Protein AF-A0AA42XZD6-F1 (afdb_monomer_lite)

Secondary structure (DSSP, 8-state):
-----PPP---------PPPP-PPP---------SGGGGGG-HHHH-TTGGGT--SPPHHHHHHH-SSSSS------PPPS--SS-----GGG-TTS--GGGT-TTS-PPPHHHHHHHHSTTSSS--TTTTSHHHH-SSPPPPTTSSTTHHHHHHHHHHH-HHHHTTT--HHHHHTTS---TT-SSS-SS-TTHHHHHHHHHHHT-S-GGGTS-HHHHHHHHHHHTT---SSS--GGGTTS-TTHHHHHHHHHHH-HHHHHTT--HHHHHHHHTTS----TT--HHHHHTT-HHHHHHHHTT-PPPP-

Structure (mmCIF, N/CA/C/O backbone):
data_AF-A0AA42XZD6-F1
#
_entry.id   AF-A0AA42XZD6-F1
#
loop_
_atom_site.group_PDB
_atom_site.id
_atom_site.type_symbol
_atom_site.label_atom_id
_atom_site.label_alt_id
_atom_site.label_comp_id
_atom_site.label_asym_id
_atom_site.label_entity_id
_atom_site.label_seq_id
_atom_site.pdbx_PDB_ins_code
_atom_site.Cartn_x
_atom_site.Cartn_y
_atom_site.Cartn_z
_atom_site.occupancy
_atom_site.B_iso_or_equiv
_atom_site.auth_seq_id
_atom_site.auth_comp_id
_atom_site.auth_asym_id
_atom_site.auth_atom_id
_atom_site.pdbx_PDB_model_num
ATOM 1 N N . MET A 1 1 ? -64.093 58.382 -12.272 1.00 45.78 1 MET A N 1
ATOM 2 C CA . MET A 1 1 ? -65.266 57.504 -12.507 1.00 45.78 1 MET A CA 1
ATOM 3 C C . MET A 1 1 ? -64.851 56.368 -13.430 1.00 45.78 1 MET A C 1
ATOM 5 O O . MET A 1 1 ? -64.108 56.649 -14.359 1.00 45.78 1 MET A O 1
ATOM 9 N N . LYS A 1 2 ? -65.386 55.160 -13.183 1.00 34.69 2 LYS A N 1
ATOM 10 C CA . LYS A 1 2 ? -65.138 53.843 -13.823 1.00 34.69 2 LYS A CA 1
ATOM 11 C C . LYS A 1 2 ? -64.080 52.987 -13.105 1.00 34.69 2 LYS A C 1
ATOM 13 O O . LYS A 1 2 ? -62.891 53.207 -13.270 1.00 34.69 2 LYS A O 1
ATOM 18 N N . THR A 1 3 ? -64.480 52.281 -12.044 1.00 38.06 3 THR A N 1
ATOM 19 C CA . THR A 1 3 ? -65.038 50.901 -11.984 1.00 38.06 3 THR A CA 1
ATOM 20 C C . THR A 1 3 ? -63.972 49.811 -12.056 1.00 38.06 3 THR A C 1
ATOM 22 O O . THR A 1 3 ? -63.429 49.516 -13.115 1.00 38.06 3 THR A O 1
ATOM 25 N N . LEU A 1 4 ? -63.745 49.222 -10.880 1.00 41.09 4 LEU A N 1
ATOM 26 C CA . LEU A 1 4 ? -63.062 47.962 -10.613 1.00 41.09 4 LEU A CA 1
ATOM 27 C C . LEU A 1 4 ? -63.781 46.802 -11.314 1.00 41.09 4 LEU A C 1
ATOM 29 O O . LEU A 1 4 ? -65.007 46.719 -11.263 1.00 41.09 4 LEU A O 1
ATOM 33 N N . VAL A 1 5 ? -63.011 45.877 -11.884 1.00 40.66 5 VAL A N 1
ATOM 34 C CA . VAL A 1 5 ? -63.470 44.520 -12.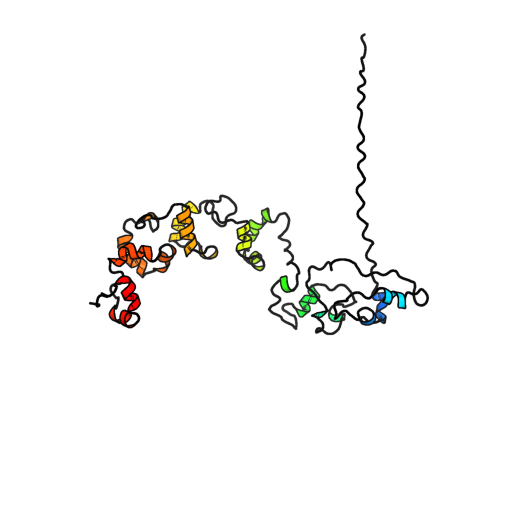193 1.00 40.66 5 VAL A CA 1
ATOM 35 C C . VAL A 1 5 ? -62.455 43.560 -11.584 1.00 40.66 5 VAL A C 1
ATOM 37 O O . VAL A 1 5 ? -61.325 43.454 -12.053 1.00 40.66 5 VAL A O 1
ATOM 40 N N . SER A 1 6 ? -62.860 42.895 -10.504 1.00 38.03 6 SER A N 1
ATOM 41 C CA . SER A 1 6 ? -62.157 41.752 -9.926 1.00 38.03 6 SER A CA 1
ATOM 42 C C . SER A 1 6 ? -62.668 40.480 -10.597 1.00 38.03 6 SER A C 1
ATOM 44 O O . SER A 1 6 ? -63.860 40.189 -10.524 1.00 38.03 6 SER A O 1
ATOM 46 N N . PHE A 1 7 ? -61.773 39.707 -11.210 1.00 38.62 7 PHE A N 1
ATOM 47 C CA . PHE A 1 7 ? -62.028 38.308 -11.549 1.00 38.62 7 PHE A CA 1
ATOM 48 C C . PHE A 1 7 ? -61.341 37.424 -10.509 1.00 38.62 7 PHE A C 1
ATOM 50 O O . PHE A 1 7 ? -60.122 37.456 -10.354 1.00 38.62 7 PHE A O 1
ATOM 57 N N . ALA A 1 8 ? -62.148 36.660 -9.776 1.00 42.56 8 ALA A N 1
ATOM 58 C CA . ALA A 1 8 ? -61.694 35.616 -8.873 1.00 42.56 8 ALA A CA 1
ATOM 59 C C . ALA A 1 8 ? -61.274 34.386 -9.692 1.00 42.56 8 ALA A C 1
ATOM 61 O O . ALA A 1 8 ? -62.094 33.807 -10.402 1.00 42.56 8 ALA A O 1
ATOM 62 N N . ALA A 1 9 ? -60.009 33.981 -9.583 1.00 41.06 9 ALA A N 1
ATOM 63 C CA . ALA A 1 9 ? -59.536 32.688 -10.064 1.00 41.06 9 ALA A CA 1
ATOM 64 C C . ALA A 1 9 ? -59.430 31.738 -8.864 1.00 41.06 9 ALA A C 1
ATOM 66 O O . ALA A 1 9 ? -58.575 31.906 -7.996 1.00 41.06 9 ALA A O 1
ATOM 67 N N . ALA A 1 10 ? -60.335 30.762 -8.796 1.00 40.81 10 ALA A N 1
ATOM 68 C CA . ALA A 1 10 ? -60.279 29.681 -7.823 1.00 40.81 10 ALA A CA 1
ATOM 69 C C . ALA A 1 10 ? -59.163 28.700 -8.222 1.00 40.81 10 ALA A C 1
ATOM 71 O O . ALA A 1 10 ? -59.281 27.994 -9.222 1.00 40.81 10 ALA A O 1
ATOM 72 N N . ALA A 1 11 ? -58.077 28.664 -7.450 1.00 41.34 11 ALA A N 1
ATOM 73 C CA . ALA A 1 11 ? -57.042 27.645 -7.578 1.00 41.34 11 ALA A CA 1
ATOM 74 C C . ALA A 1 11 ? -57.446 26.407 -6.761 1.00 41.34 11 ALA A C 1
ATOM 76 O O . ALA A 1 11 ? -57.507 26.449 -5.533 1.00 41.34 11 ALA A O 1
ATOM 77 N N . VAL A 1 12 ? -57.730 25.303 -7.452 1.00 40.00 12 VAL A N 1
ATOM 78 C CA . VAL A 1 12 ? -57.909 23.980 -6.845 1.00 40.00 12 VAL A CA 1
ATOM 79 C C . VAL A 1 12 ? -56.521 23.428 -6.517 1.00 40.00 12 VAL A C 1
ATOM 81 O O . VAL A 1 12 ? -55.788 23.012 -7.410 1.00 40.00 12 VAL A O 1
ATOM 84 N N . ILE A 1 13 ? -56.143 23.450 -5.238 1.00 42.16 13 ILE A N 1
ATOM 85 C CA . ILE A 1 13 ? -54.929 22.792 -4.741 1.00 42.16 13 ILE A CA 1
ATOM 86 C C . ILE A 1 13 ? -55.302 21.349 -4.391 1.00 42.16 13 ILE A C 1
ATOM 88 O O . ILE A 1 13 ? -56.001 21.098 -3.411 1.00 42.16 13 ILE A O 1
ATOM 92 N N . ALA A 1 14 ? -54.852 20.395 -5.206 1.00 42.94 14 ALA A N 1
ATOM 93 C CA . ALA A 1 14 ? -54.937 18.976 -4.888 1.00 42.94 14 ALA A CA 1
ATOM 94 C C . ALA A 1 14 ? -53.922 18.642 -3.781 1.00 42.94 14 ALA A C 1
ATOM 96 O O . ALA A 1 14 ? -52.712 18.692 -3.997 1.00 42.94 14 ALA A O 1
ATOM 97 N N . ALA A 1 15 ? -54.418 18.320 -2.585 1.00 38.84 15 ALA A N 1
ATOM 98 C CA . ALA A 1 15 ? -53.600 17.828 -1.485 1.00 38.84 15 ALA A CA 1
ATOM 99 C C . ALA A 1 15 ? -53.183 16.375 -1.763 1.00 38.84 15 ALA A C 1
ATOM 101 O O . ALA A 1 15 ? -53.982 15.447 -1.646 1.00 38.84 15 ALA A O 1
ATOM 102 N N . ILE A 1 16 ? -51.921 16.181 -2.137 1.00 44.56 16 ILE A N 1
ATOM 103 C CA . ILE A 1 16 ? -51.273 14.868 -2.158 1.00 44.56 16 ILE A CA 1
ATOM 104 C C . ILE A 1 16 ? -50.930 14.522 -0.707 1.00 44.56 16 ILE A C 1
ATOM 106 O O . ILE A 1 16 ? -50.031 15.118 -0.115 1.00 44.56 16 ILE A O 1
ATOM 110 N N . ALA A 1 17 ? -51.683 13.600 -0.108 1.00 41.88 17 ALA A N 1
ATOM 111 C CA . ALA A 1 17 ? -51.387 13.066 1.215 1.00 41.88 17 ALA A CA 1
ATOM 112 C C . ALA A 1 17 ? -50.107 12.217 1.137 1.00 41.88 17 ALA A C 1
ATOM 114 O O . ALA A 1 17 ? -50.141 11.050 0.753 1.00 41.88 17 ALA A O 1
ATOM 115 N N . GLY A 1 18 ? -48.965 12.824 1.461 1.00 37.91 18 GLY A N 1
ATOM 116 C CA . GLY A 1 18 ? -47.718 12.101 1.679 1.00 37.91 18 GLY A CA 1
ATOM 117 C C . GLY A 1 18 ? -47.832 11.247 2.938 1.00 37.91 18 GLY A C 1
ATOM 118 O O . GLY A 1 18 ? -48.151 11.753 4.013 1.00 37.91 18 GLY A O 1
ATOM 119 N N . THR A 1 19 ? -47.581 9.948 2.810 1.00 44.56 19 THR A N 1
ATOM 120 C CA . THR A 1 19 ? -47.375 9.053 3.952 1.00 44.56 19 THR A CA 1
ATOM 121 C C . THR A 1 19 ? -46.212 9.579 4.799 1.00 44.56 19 THR A C 1
ATOM 123 O O . THR A 1 19 ? -45.148 9.846 4.229 1.00 44.56 19 THR A O 1
ATOM 126 N N . PRO A 1 20 ? -46.365 9.739 6.126 1.00 41.12 20 PRO A N 1
ATOM 127 C CA . PRO A 1 20 ? -45.262 10.172 6.971 1.00 41.12 20 PRO A CA 1
ATOM 128 C C . PRO A 1 20 ? -44.124 9.142 6.903 1.00 41.12 20 PRO A C 1
ATOM 130 O O . PRO A 1 20 ? -44.397 7.940 6.822 1.00 41.12 20 PRO A O 1
ATOM 133 N N . PRO A 1 21 ? -42.854 9.583 6.923 1.00 40.47 21 PRO A N 1
ATOM 134 C CA . PRO A 1 21 ? -41.726 8.669 6.981 1.00 40.47 21 PRO A CA 1
ATOM 135 C C . PRO A 1 21 ? -41.866 7.800 8.231 1.00 40.47 21 PRO A C 1
ATOM 137 O O . PRO A 1 21 ? -42.079 8.306 9.335 1.00 40.47 21 PRO A O 1
ATOM 140 N N . THR A 1 22 ? -41.772 6.484 8.047 1.00 42.41 22 THR A N 1
ATOM 141 C CA . THR A 1 22 ? -41.645 5.524 9.141 1.00 42.41 22 THR A CA 1
ATOM 142 C C . THR A 1 22 ? -40.463 5.958 9.993 1.00 42.41 22 THR A C 1
ATOM 144 O O . THR A 1 22 ? -39.321 5.919 9.530 1.00 42.41 22 THR A O 1
ATOM 147 N N . GLN A 1 23 ? -40.746 6.420 11.211 1.00 43.22 23 GLN A N 1
ATOM 148 C CA . GLN A 1 23 ? -39.724 6.659 12.218 1.00 43.22 23 GLN A CA 1
ATOM 149 C C . GLN A 1 23 ? -38.945 5.350 12.353 1.00 43.22 23 GLN A C 1
ATOM 151 O O . GLN A 1 23 ? -39.531 4.307 12.654 1.00 43.22 23 GLN A O 1
ATOM 156 N N . GLY A 1 24 ? -37.654 5.386 12.015 1.00 35.53 24 GLY A N 1
ATOM 157 C CA . GLY A 1 24 ? -36.763 4.262 12.256 1.00 35.53 24 GLY A CA 1
ATOM 158 C C . GLY A 1 24 ? -36.898 3.870 13.720 1.00 35.53 24 GLY A C 1
ATOM 159 O O . GLY A 1 24 ? -36.928 4.750 14.578 1.00 35.53 24 GLY A O 1
ATOM 160 N N . ALA A 1 25 ? -37.059 2.573 13.981 1.00 37.38 25 ALA A N 1
ATOM 161 C CA . ALA A 1 25 ? -37.147 2.050 15.333 1.00 37.38 25 ALA A CA 1
ATOM 162 C C . ALA A 1 25 ? -36.003 2.640 16.167 1.00 37.38 25 ALA A C 1
ATOM 164 O O . ALA A 1 25 ? -34.828 2.449 15.847 1.00 37.38 25 ALA A O 1
ATOM 165 N N . GLU A 1 26 ? -36.368 3.408 17.188 1.00 35.47 26 GLU A N 1
ATOM 166 C CA . GLU A 1 26 ? -35.444 3.963 18.161 1.00 35.47 26 GLU A CA 1
ATOM 167 C C . GLU A 1 26 ? -34.692 2.781 18.784 1.00 35.47 26 GLU A C 1
ATOM 169 O O . GLU A 1 26 ? -35.291 1.905 19.413 1.00 35.47 26 GLU A O 1
ATOM 174 N N . VAL A 1 27 ? -33.389 2.678 18.509 1.00 42.69 27 VAL A N 1
ATOM 175 C CA . VAL A 1 27 ? -32.544 1.641 19.104 1.00 42.69 27 VAL A CA 1
ATOM 176 C C . VAL A 1 27 ? -32.537 1.917 20.601 1.00 42.69 27 VAL A C 1
ATOM 178 O O . VAL A 1 27 ? -31.999 2.935 21.034 1.00 42.69 27 VAL A O 1
ATOM 181 N N . ALA A 1 28 ? -33.177 1.040 21.378 1.00 41.62 28 ALA A N 1
ATOM 182 C CA . ALA A 1 28 ? -33.220 1.163 22.827 1.00 41.62 28 ALA A CA 1
ATOM 183 C C . ALA A 1 28 ? -31.792 1.361 23.374 1.00 41.62 28 ALA A C 1
ATOM 185 O O . ALA A 1 28 ? -30.867 0.684 22.908 1.00 41.62 28 ALA A O 1
ATOM 186 N N . PRO A 1 29 ? -31.587 2.276 24.339 1.00 43.09 29 PRO A N 1
ATOM 187 C CA . PRO A 1 29 ? -30.271 2.505 24.916 1.00 43.09 29 PRO A CA 1
ATOM 188 C C . PRO A 1 29 ? -29.716 1.184 25.453 1.00 43.09 29 PRO A C 1
ATOM 190 O O . PRO A 1 29 ? -30.412 0.444 26.150 1.00 43.09 29 PRO A O 1
ATOM 193 N N . VAL A 1 30 ? -28.464 0.879 25.096 1.00 54.16 30 VAL A N 1
ATOM 194 C CA . VAL A 1 30 ? -27.754 -0.315 25.568 1.00 54.16 30 VAL A CA 1
ATOM 195 C C . VAL A 1 30 ? -27.824 -0.314 27.092 1.00 54.16 30 VAL A C 1
ATOM 197 O O . VAL A 1 30 ? -27.279 0.590 27.726 1.00 54.16 30 VAL A O 1
ATOM 200 N N . GLN A 1 31 ? -28.511 -1.294 27.684 1.00 61.78 31 GLN A N 1
ATOM 201 C CA . GLN A 1 31 ? -28.525 -1.448 29.135 1.00 61.78 31 GLN A CA 1
ATOM 202 C C . GLN A 1 31 ? -27.086 -1.708 29.591 1.00 61.78 31 GLN A C 1
ATOM 204 O O . GLN A 1 31 ? -26.538 -2.791 29.379 1.00 61.78 31 GLN A O 1
ATOM 209 N N . GLN A 1 32 ? -26.444 -0.688 30.159 1.00 70.38 32 GLN A N 1
ATOM 210 C CA . GLN A 1 32 ? -25.087 -0.813 30.672 1.00 70.38 32 GLN A CA 1
ATOM 211 C C . GLN A 1 32 ? -25.098 -1.733 31.893 1.00 70.38 32 GLN A C 1
ATOM 213 O O . GLN A 1 32 ? -25.812 -1.494 32.865 1.00 70.38 32 GLN A O 1
ATOM 218 N N . PHE A 1 33 ? -24.301 -2.796 31.824 1.00 85.06 33 PHE A N 1
ATOM 219 C CA . PHE A 1 33 ? -24.049 -3.675 32.957 1.00 85.06 33 PHE A CA 1
ATOM 220 C C . PHE A 1 33 ? -23.001 -3.045 33.883 1.00 85.06 33 PHE A C 1
ATOM 222 O O . PHE A 1 33 ? -21.929 -2.634 33.434 1.00 85.06 33 PHE A O 1
ATOM 229 N N . ASP A 1 34 ? -23.308 -2.984 35.177 1.00 87.19 34 ASP A N 1
ATOM 230 C CA . ASP A 1 34 ? -22.451 -2.383 36.199 1.00 87.19 34 ASP A CA 1
ATOM 231 C C . ASP A 1 34 ? -21.542 -3.452 36.830 1.00 87.19 34 ASP A C 1
ATOM 233 O O . ASP A 1 34 ? -21.937 -4.157 37.764 1.00 87.19 34 ASP A O 1
ATOM 237 N N . HIS A 1 35 ? -20.322 -3.588 36.301 1.00 87.69 35 HIS A N 1
ATOM 238 C CA . HIS A 1 35 ? -19.326 -4.540 36.806 1.00 87.69 35 HIS A CA 1
ATOM 239 C C . HIS A 1 35 ? -18.881 -4.229 38.242 1.00 87.69 35 HIS A C 1
ATOM 241 O O . HIS A 1 35 ? -18.561 -5.158 38.980 1.00 87.69 35 HIS A O 1
ATOM 247 N N . ALA A 1 36 ? -18.904 -2.960 38.669 1.00 86.44 36 ALA A N 1
ATOM 248 C CA . ALA A 1 36 ? -18.464 -2.576 40.010 1.00 86.44 36 ALA A CA 1
ATOM 249 C C . ALA A 1 36 ? -19.394 -3.150 41.088 1.00 86.44 36 ALA A C 1
ATOM 251 O O . ALA A 1 36 ? -18.935 -3.622 42.121 1.00 86.44 36 ALA A O 1
ATOM 252 N N . LYS A 1 37 ? -20.705 -3.215 40.818 1.00 88.50 37 LYS A N 1
ATOM 253 C CA . LYS A 1 37 ? -21.672 -3.860 41.727 1.00 88.50 37 LYS A CA 1
ATOM 254 C C . LYS A 1 37 ? -21.527 -5.381 41.829 1.00 88.50 37 LYS A C 1
ATOM 256 O O . LYS A 1 37 ? -22.108 -5.974 42.733 1.00 88.50 37 LYS A O 1
ATOM 261 N N . HIS A 1 38 ? -20.782 -6.009 40.919 1.00 89.69 38 HIS A N 1
ATOM 262 C CA . HIS A 1 38 ? -20.657 -7.465 40.807 1.00 89.69 38 HIS A CA 1
ATOM 263 C C . HIS A 1 38 ? -19.221 -7.970 41.023 1.00 89.69 38 HIS A C 1
ATOM 265 O O . HIS A 1 38 ? -18.946 -9.147 40.792 1.00 89.69 38 HIS A O 1
ATOM 271 N N . GLU A 1 39 ? -18.311 -7.117 41.501 1.00 84.62 39 GLU A N 1
ATOM 272 C CA . GLU A 1 39 ? -16.886 -7.440 41.664 1.00 84.62 39 GLU A CA 1
ATOM 273 C C . GLU A 1 39 ? -16.624 -8.657 42.575 1.00 84.62 39 GLU A C 1
ATOM 275 O O . GLU A 1 39 ? -15.672 -9.403 42.359 1.00 84.62 39 GLU A O 1
ATOM 280 N N . GLY A 1 40 ? -17.509 -8.922 43.544 1.00 86.50 40 GLY A N 1
ATOM 281 C CA . GLY A 1 40 ? -17.378 -10.034 44.493 1.00 86.50 40 GLY A CA 1
ATOM 282 C C . GLY A 1 40 ? -17.692 -11.429 43.934 1.00 86.50 40 GLY A C 1
ATOM 283 O O . GLY A 1 40 ? -17.457 -12.416 44.627 1.00 86.50 40 GLY A O 1
ATOM 284 N N . LEU A 1 41 ? -18.226 -11.538 42.712 1.00 88.56 41 LEU A N 1
ATOM 285 C CA . LEU A 1 41 ? -18.634 -12.821 42.122 1.00 88.56 41 LEU A CA 1
ATOM 286 C C . LEU A 1 41 ? -17.509 -13.521 41.345 1.00 88.56 41 LEU A C 1
ATOM 288 O O . LEU A 1 41 ? -17.638 -14.702 41.037 1.00 88.56 41 LEU A O 1
ATOM 292 N N . GLY A 1 42 ? -16.408 -12.829 41.040 1.00 87.25 42 GLY A N 1
ATOM 293 C CA . GLY A 1 42 ? -15.338 -13.336 40.175 1.00 87.25 42 GLY A CA 1
ATOM 294 C C . GLY A 1 42 ? -15.745 -13.422 38.695 1.00 87.25 42 GLY A C 1
ATOM 295 O O . GLY A 1 42 ? -16.892 -13.706 38.350 1.00 87.25 42 GLY A O 1
ATOM 296 N N . CYS A 1 43 ? -14.793 -13.191 37.786 1.00 86.38 43 CYS A N 1
ATOM 297 C CA . CYS A 1 43 ? -15.075 -13.046 36.351 1.00 86.38 43 CYS A CA 1
ATOM 298 C C . CYS A 1 43 ? -15.715 -14.300 35.733 1.00 86.38 43 CYS A C 1
ATOM 300 O O . CYS A 1 43 ? -16.684 -14.197 34.981 1.00 86.38 43 CYS A O 1
ATOM 302 N N . ALA A 1 44 ? -15.205 -15.486 36.082 1.00 87.19 44 ALA A N 1
ATOM 303 C CA . ALA A 1 44 ? -15.647 -16.763 35.516 1.00 87.19 44 ALA A CA 1
ATOM 304 C C . ALA A 1 44 ? -17.101 -17.126 35.864 1.00 87.19 44 ALA A C 1
ATOM 306 O O . ALA A 1 44 ? -17.706 -17.919 35.149 1.00 87.19 44 ALA A O 1
ATOM 307 N N . THR A 1 45 ? -17.682 -16.525 36.907 1.00 90.88 45 THR A N 1
ATOM 308 C CA . THR A 1 45 ? -19.086 -16.754 37.284 1.00 90.88 45 THR A CA 1
ATOM 309 C C . THR A 1 45 ? -20.044 -16.306 36.183 1.00 90.88 45 THR A C 1
ATOM 311 O O . THR A 1 45 ? -21.027 -16.990 35.916 1.00 90.88 45 THR A O 1
ATOM 314 N N . CYS A 1 46 ? -19.730 -15.202 35.498 1.00 89.56 46 CYS A N 1
ATOM 315 C CA . CYS A 1 46 ? -20.506 -14.715 34.354 1.00 89.56 46 CYS A CA 1
ATOM 316 C C . CYS A 1 46 ? -19.862 -15.090 33.012 1.00 89.56 46 CYS A C 1
ATOM 318 O O . CYS A 1 46 ? -20.552 -15.378 32.039 1.00 89.56 46 CYS A O 1
ATOM 320 N N . HIS A 1 47 ? -18.533 -15.114 32.951 1.00 89.19 47 HIS A N 1
ATOM 321 C CA . HIS A 1 47 ? -17.761 -15.256 31.718 1.00 89.19 47 HIS A CA 1
ATOM 322 C C . HIS A 1 47 ? -17.155 -16.660 31.544 1.00 89.19 47 HIS A C 1
ATOM 324 O O . HIS A 1 47 ? -16.043 -16.810 31.039 1.00 89.19 47 HIS A O 1
ATOM 330 N N . ALA A 1 48 ? -17.887 -17.703 31.950 1.00 87.00 48 ALA A N 1
ATOM 331 C CA . ALA A 1 48 ? -17.401 -19.087 31.979 1.00 87.00 48 ALA A CA 1
ATOM 332 C C . ALA A 1 48 ? -16.932 -19.625 30.613 1.00 87.00 48 ALA A C 1
ATOM 334 O O . ALA A 1 48 ? -16.024 -20.452 30.557 1.00 87.00 48 ALA A O 1
ATOM 335 N N . ASN A 1 49 ? -17.529 -19.140 29.519 1.00 86.69 49 ASN A N 1
ATOM 336 C CA . ASN A 1 49 ? -17.331 -19.681 28.172 1.00 86.69 49 ASN A CA 1
ATOM 337 C C . ASN A 1 49 ? -16.526 -18.751 27.237 1.00 86.69 49 ASN A C 1
ATOM 339 O O . ASN A 1 49 ? -16.593 -18.874 26.010 1.00 86.69 49 ASN A O 1
ATOM 343 N N . VAL A 1 50 ? -15.765 -17.798 27.794 1.00 85.38 50 VAL A N 1
ATOM 344 C CA . VAL A 1 50 ? -14.976 -16.834 26.998 1.00 85.38 50 VAL A CA 1
ATOM 345 C C . VAL A 1 50 ? -13.945 -17.530 26.111 1.00 85.38 50 VAL A C 1
ATOM 347 O O . VAL A 1 50 ? -13.748 -17.121 24.967 1.00 85.38 50 VAL A O 1
ATOM 350 N N . ALA A 1 51 ? -13.339 -18.616 26.595 1.00 81.62 51 ALA A N 1
ATOM 351 C CA . ALA A 1 51 ? -12.373 -19.407 25.831 1.00 81.62 51 ALA A CA 1
ATOM 352 C C . ALA A 1 51 ? -12.994 -20.095 24.598 1.00 81.62 51 ALA A C 1
ATOM 354 O O . ALA A 1 51 ? -12.276 -20.478 23.680 1.00 81.62 51 ALA A O 1
ATOM 355 N N . GLN A 1 52 ? -14.320 -20.236 24.565 1.00 85.00 52 GLN A N 1
ATOM 356 C CA . GLN A 1 52 ? -15.097 -20.804 23.463 1.00 85.00 52 GLN A CA 1
ATOM 357 C C . GLN A 1 52 ? -15.781 -19.716 22.617 1.00 85.00 52 GLN A C 1
ATOM 359 O O . GLN A 1 52 ? -16.624 -20.024 21.778 1.00 85.00 52 GLN A O 1
ATOM 364 N N . GLY A 1 53 ? -15.452 -18.441 22.849 1.00 82.69 53 GLY A N 1
ATOM 365 C CA . GLY A 1 53 ? -15.972 -17.305 22.086 1.00 82.69 53 GLY A CA 1
ATOM 366 C C . GLY A 1 53 ? -17.274 -16.712 22.604 1.00 82.69 53 GLY A C 1
ATOM 367 O O . GLY A 1 53 ? -17.704 -15.649 22.136 1.00 82.69 53 GLY A O 1
ATOM 368 N N . GLN A 1 54 ? -17.887 -17.344 23.605 1.00 86.00 54 GLN A N 1
ATOM 369 C CA . GLN A 1 54 ? -19.087 -16.835 24.251 1.00 86.00 54 GLN A CA 1
ATOM 370 C C . GLN A 1 54 ? -18.693 -15.854 25.359 1.00 86.00 54 GLN A C 1
ATOM 372 O O . GLN A 1 54 ? -18.468 -16.218 26.511 1.00 86.00 54 GLN A O 1
ATOM 377 N N . VAL A 1 55 ? -18.611 -14.579 24.979 1.00 85.06 55 VAL A N 1
ATOM 378 C CA . VAL A 1 55 ? -18.231 -13.493 25.895 1.00 85.06 55 VAL A CA 1
ATOM 379 C C . VAL A 1 55 ? -19.389 -13.070 26.796 1.00 85.06 55 VAL A C 1
ATOM 381 O O . VAL A 1 55 ? -19.171 -12.785 27.968 1.00 85.06 55 VAL A O 1
ATOM 384 N N . TYR A 1 56 ? -20.615 -13.028 26.273 1.00 88.62 56 TYR A N 1
ATOM 385 C CA . TYR A 1 56 ? -21.778 -12.604 27.051 1.00 88.62 56 TYR A CA 1
ATOM 386 C C . TYR A 1 56 ? -22.451 -13.796 27.754 1.00 88.62 56 TYR A C 1
ATOM 388 O O . TYR A 1 56 ? -22.656 -14.829 27.105 1.00 88.62 56 TYR A O 1
ATOM 396 N N . PRO A 1 57 ? -22.816 -13.660 29.046 1.00 89.12 57 PRO A N 1
ATOM 397 C CA . PRO A 1 57 ? -23.561 -14.688 29.765 1.00 89.12 57 PRO A CA 1
ATOM 398 C C . PRO A 1 57 ? -24.959 -14.890 29.177 1.00 89.12 57 PRO A C 1
ATOM 400 O O . PRO A 1 57 ? -25.528 -13.997 28.545 1.00 89.12 57 PRO A O 1
ATOM 403 N N . ASP A 1 58 ? -25.532 -16.062 29.442 1.00 88.88 58 ASP A N 1
ATOM 404 C CA . ASP A 1 58 ? -26.951 -16.312 29.200 1.00 88.88 58 ASP A CA 1
ATOM 405 C C . ASP A 1 58 ? -27.804 -15.424 30.135 1.00 88.88 58 ASP A C 1
ATOM 407 O O . ASP A 1 58 ? -27.534 -15.403 31.340 1.00 88.88 58 ASP A O 1
ATOM 411 N N . PRO A 1 59 ? -28.833 -14.706 29.643 1.00 89.25 59 PRO A N 1
ATOM 412 C CA . PRO A 1 59 ? -29.728 -13.911 30.490 1.00 89.25 59 PRO A CA 1
ATOM 413 C C . PRO A 1 59 ? -30.370 -14.687 31.654 1.00 89.25 59 PRO A C 1
ATOM 415 O O . PRO A 1 59 ? -30.671 -14.101 32.697 1.00 89.25 59 PRO A O 1
ATOM 418 N N . LEU A 1 60 ? -30.549 -16.007 31.525 1.00 90.19 60 LEU A N 1
ATOM 419 C CA . LEU A 1 60 ? -31.046 -16.866 32.604 1.00 90.19 60 LEU A CA 1
ATOM 420 C C . LEU A 1 60 ? -30.107 -16.892 33.817 1.00 90.19 60 LEU A C 1
ATOM 422 O O . LEU A 1 60 ? -30.575 -17.069 34.943 1.00 90.19 60 LEU A O 1
ATOM 426 N N . LEU A 1 61 ? -28.806 -16.657 33.621 1.00 92.19 61 LEU A N 1
ATOM 427 C CA . LEU A 1 61 ? -27.859 -16.517 34.725 1.00 92.19 61 LEU A CA 1
ATOM 428 C C . LEU A 1 61 ? -28.230 -15.325 35.611 1.00 92.19 61 LEU A C 1
ATOM 430 O O . LEU A 1 61 ? -28.222 -15.447 36.834 1.00 92.19 61 LEU A O 1
ATOM 434 N N . CYS A 1 62 ? -28.622 -14.196 35.018 1.00 91.50 62 CYS A N 1
ATOM 435 C CA . CYS A 1 62 ? -29.035 -13.006 35.760 1.00 91.50 62 CYS A CA 1
ATOM 436 C C . CYS A 1 62 ? -30.265 -13.304 36.628 1.00 91.50 62 CYS A C 1
ATOM 438 O O . CYS A 1 62 ? -30.286 -12.959 37.810 1.00 91.50 62 CYS A O 1
ATOM 440 N N . ALA A 1 63 ? -31.255 -14.004 36.065 1.00 91.75 63 ALA A N 1
ATOM 441 C CA . ALA A 1 63 ? -32.498 -14.364 36.746 1.00 91.75 63 ALA A CA 1
ATOM 442 C C . ALA A 1 63 ? -32.291 -15.297 37.953 1.00 91.75 63 ALA A C 1
ATOM 444 O O . ALA A 1 63 ? -33.139 -15.328 38.842 1.00 91.75 63 ALA A O 1
ATOM 445 N N . SER A 1 64 ? -31.169 -16.024 38.029 1.00 91.88 64 SER A N 1
ATOM 446 C CA . SER A 1 64 ? -30.866 -16.884 39.181 1.00 91.88 64 SER A CA 1
ATOM 447 C C . SER A 1 64 ? -30.691 -16.095 40.490 1.00 91.88 64 SER A C 1
ATOM 449 O O . SER A 1 64 ? -31.148 -16.551 41.539 1.00 91.88 64 SER A O 1
ATOM 451 N N . CYS A 1 65 ? -30.131 -14.880 40.416 1.00 93.44 65 CYS A N 1
ATOM 452 C CA . CYS A 1 65 ? -29.978 -13.962 41.550 1.00 93.44 65 CYS A CA 1
ATOM 453 C C . CYS A 1 65 ? -31.035 -12.843 41.530 1.00 93.44 65 CYS A C 1
ATOM 455 O O . CYS A 1 65 ? -31.604 -12.493 42.563 1.00 93.44 65 CYS A O 1
ATOM 457 N N . HIS A 1 66 ? -31.352 -12.296 40.356 1.00 93.88 66 HIS A N 1
ATOM 458 C CA . HIS A 1 66 ? -32.345 -11.235 40.166 1.00 93.88 66 HIS A CA 1
ATOM 459 C C . HIS A 1 66 ? -33.765 -11.803 40.012 1.00 93.88 66 HIS A C 1
ATOM 461 O O . HIS A 1 66 ? -34.456 -11.557 39.026 1.00 93.88 66 HIS A O 1
ATOM 467 N N . ASN A 1 67 ? -34.200 -12.585 41.000 1.00 93.31 67 ASN A N 1
ATOM 468 C CA . ASN A 1 67 ? -35.499 -13.272 41.029 1.00 93.31 67 ASN A CA 1
ATOM 469 C C . ASN A 1 67 ? -36.569 -12.548 41.872 1.00 93.31 67 ASN A C 1
ATOM 471 O O . ASN A 1 67 ? -37.653 -13.084 42.093 1.00 93.31 67 ASN A O 1
ATOM 475 N N . GLY A 1 68 ? -36.263 -11.356 42.392 1.00 93.44 68 GLY A N 1
ATOM 476 C CA . GLY A 1 68 ? -37.144 -10.594 43.279 1.00 93.44 68 GLY A CA 1
ATOM 477 C C . GLY A 1 68 ? -37.138 -11.056 44.741 1.00 93.44 68 GLY A C 1
ATOM 478 O O . GLY A 1 68 ? -37.771 -10.406 45.567 1.00 93.44 68 GLY A O 1
ATOM 479 N N . GLN A 1 69 ? -36.431 -12.141 45.075 1.00 93.31 69 GLN A N 1
ATOM 480 C CA . GLN A 1 69 ? -36.209 -12.604 46.451 1.00 93.31 69 GLN A CA 1
ATOM 481 C C . GLN A 1 69 ? -34.795 -12.261 46.933 1.00 93.31 69 GLN A C 1
ATOM 483 O O . GLN A 1 69 ? -34.638 -11.679 48.001 1.00 93.31 69 GLN A O 1
ATOM 488 N N . MET A 1 70 ? -33.767 -12.607 46.149 1.00 92.19 70 MET A N 1
ATOM 489 C CA . MET A 1 70 ? -32.368 -12.318 46.499 1.00 92.19 70 MET A CA 1
ATOM 490 C C . MET A 1 70 ? -31.950 -10.914 46.060 1.00 92.19 70 MET A C 1
ATOM 492 O O . MET A 1 70 ? -31.340 -10.180 46.832 1.00 92.19 70 MET A O 1
ATOM 496 N N . GLN A 1 71 ? -32.273 -10.541 44.822 1.00 93.38 71 GLN A N 1
ATOM 497 C CA . GLN A 1 71 ? -32.034 -9.214 44.257 1.00 93.38 71 GLN A CA 1
ATOM 498 C C . GLN A 1 71 ? -33.240 -8.772 43.411 1.00 93.38 71 GLN A C 1
ATOM 500 O O . GLN A 1 71 ? -33.986 -9.629 42.920 1.00 93.38 71 GLN A O 1
ATOM 505 N N . PRO A 1 72 ? -33.448 -7.455 43.206 1.00 93.69 72 PRO A N 1
ATOM 506 C CA . PRO A 1 72 ? -34.505 -6.940 42.335 1.00 93.69 72 PRO A CA 1
ATOM 507 C C . PRO A 1 72 ? -34.432 -7.539 40.930 1.00 93.69 72 PRO A C 1
ATOM 509 O O . PRO A 1 72 ? -33.339 -7.715 40.404 1.00 93.69 72 PRO A O 1
ATOM 512 N N . THR A 1 73 ? -35.571 -7.827 40.305 1.00 92.25 73 THR A N 1
ATOM 513 C CA . THR A 1 73 ? -35.608 -8.370 38.938 1.00 92.25 73 THR A CA 1
ATOM 514 C C . THR A 1 73 ? -35.023 -7.394 37.918 1.00 92.25 73 THR A C 1
ATOM 516 O O . THR A 1 73 ? -35.285 -6.194 37.997 1.00 92.25 73 THR A O 1
ATOM 519 N N . VAL A 1 74 ? -34.286 -7.913 36.933 1.00 88.81 74 VAL A N 1
ATOM 520 C CA . VAL A 1 74 ? -33.696 -7.137 35.828 1.00 88.81 74 VAL A CA 1
ATOM 521 C C . VAL A 1 74 ? -34.034 -7.786 34.482 1.00 88.81 74 VAL A C 1
ATOM 523 O O . VAL A 1 74 ? -34.109 -9.008 34.398 1.00 88.81 74 VAL A O 1
ATOM 526 N N . ASP A 1 75 ? -34.210 -6.984 33.429 1.00 86.56 75 ASP A N 1
ATOM 527 C CA . ASP A 1 75 ? -34.355 -7.448 32.033 1.00 86.56 75 ASP A CA 1
ATOM 528 C C . ASP A 1 75 ? -33.072 -7.132 31.254 1.00 86.56 75 ASP A C 1
ATOM 530 O O . ASP A 1 75 ? -33.085 -6.396 30.265 1.00 86.56 75 ASP A O 1
ATOM 534 N N . TRP A 1 76 ? -31.936 -7.625 31.758 1.00 87.25 76 TRP A N 1
ATOM 535 C CA . TRP A 1 76 ? -30.661 -7.440 31.074 1.00 87.25 76 TRP A CA 1
ATOM 536 C C . TRP A 1 76 ? -30.607 -8.308 29.819 1.00 87.25 76 TRP A C 1
ATOM 538 O O . TRP A 1 76 ? -30.935 -9.495 29.845 1.00 87.25 76 TRP A O 1
ATOM 548 N N . ARG A 1 77 ? -30.139 -7.718 28.718 1.00 85.75 77 ARG A N 1
ATOM 549 C CA . ARG A 1 77 ? -29.930 -8.416 27.449 1.00 85.75 77 ARG A CA 1
ATOM 550 C C . ARG A 1 77 ? -28.535 -8.118 26.919 1.00 85.75 77 ARG A C 1
ATOM 552 O O . ARG A 1 77 ? -28.083 -6.976 27.040 1.00 85.75 77 ARG A O 1
ATOM 559 N N . PRO A 1 78 ? -27.862 -9.105 26.302 1.00 83.31 78 PRO A N 1
ATOM 560 C CA . PRO A 1 78 ? -26.571 -8.863 25.689 1.00 83.31 78 PRO A CA 1
ATOM 561 C C . PRO A 1 78 ? -26.711 -7.837 24.557 1.00 83.31 78 PRO A C 1
ATOM 563 O O . PRO A 1 78 ? -27.717 -7.854 23.838 1.00 83.31 78 PRO A O 1
ATOM 566 N N . PRO A 1 79 ? -25.713 -6.958 24.359 1.00 80.62 79 PRO A N 1
ATOM 567 C CA . PRO A 1 79 ? -25.686 -6.065 23.211 1.00 80.62 79 PRO A CA 1
ATOM 568 C C . PRO A 1 79 ? -25.833 -6.851 21.903 1.00 80.62 79 PRO A C 1
ATOM 570 O O . PRO A 1 79 ? -25.092 -7.800 21.645 1.00 80.62 79 PRO A O 1
ATOM 573 N N . THR A 1 80 ? -26.786 -6.447 21.065 1.00 71.25 80 THR A N 1
ATOM 574 C CA . THR A 1 80 ? -26.983 -7.012 19.727 1.00 71.25 80 THR A CA 1
ATOM 575 C C . THR A 1 80 ? -26.295 -6.134 18.688 1.00 71.25 80 THR A C 1
ATOM 577 O O . THR A 1 80 ? -26.569 -4.938 18.619 1.00 71.25 80 THR A O 1
ATOM 580 N N . GLY A 1 81 ? -25.435 -6.719 17.856 1.00 63.94 81 GLY A N 1
ATOM 581 C CA . GLY A 1 81 ? -24.774 -6.020 16.753 1.00 63.94 81 GLY A CA 1
ATOM 582 C C . GLY A 1 81 ? -23.341 -6.502 16.523 1.00 63.94 81 GLY A C 1
ATOM 583 O O . GLY A 1 81 ? -22.793 -7.230 17.355 1.00 63.94 81 GLY A O 1
ATOM 584 N N . PRO A 1 82 ? -22.718 -6.129 15.391 1.00 59.00 82 PRO A N 1
ATOM 585 C CA . PRO A 1 82 ? -21.300 -6.383 15.185 1.00 59.00 82 PRO A CA 1
ATOM 586 C C . PRO A 1 82 ? -20.495 -5.706 16.299 1.00 59.00 82 PRO A C 1
ATOM 588 O O . PRO A 1 82 ? -20.805 -4.584 16.707 1.00 59.00 82 PRO A O 1
ATOM 591 N N . ARG A 1 83 ? -19.448 -6.381 16.790 1.00 62.78 83 ARG A N 1
ATOM 592 C CA . ARG A 1 83 ? -18.462 -5.752 17.678 1.00 62.78 83 ARG A CA 1
ATOM 593 C C . ARG A 1 83 ? -17.953 -4.514 16.939 1.00 62.78 83 ARG A C 1
ATOM 595 O O . ARG A 1 83 ? -17.345 -4.656 15.886 1.00 62.78 83 ARG A O 1
ATOM 602 N N . GLY A 1 84 ? -18.220 -3.313 17.453 1.00 58.31 84 GLY A N 1
ATOM 603 C CA . GLY A 1 84 ? -17.879 -2.044 16.786 1.00 58.31 84 GLY A CA 1
ATOM 604 C C . GLY A 1 84 ? -16.375 -1.785 16.620 1.00 58.31 84 GLY A C 1
ATOM 605 O O . GLY A 1 84 ? -15.978 -0.686 16.248 1.00 58.31 84 GLY A O 1
ATOM 606 N N . ALA A 1 85 ? -15.531 -2.772 16.916 1.00 69.12 85 ALA A N 1
ATOM 607 C CA . ALA A 1 85 ? -14.095 -2.698 16.764 1.00 69.12 85 ALA A CA 1
ATOM 608 C C . ALA A 1 85 ? -13.691 -3.290 15.411 1.00 69.12 85 ALA A C 1
ATOM 610 O O . ALA A 1 85 ? -13.967 -4.450 15.110 1.00 69.12 85 ALA A O 1
ATOM 611 N N . ASN A 1 86 ? -12.969 -2.502 14.621 1.00 78.19 86 ASN A N 1
ATOM 612 C CA . ASN A 1 86 ? -12.282 -2.936 13.410 1.00 78.19 86 ASN A CA 1
ATOM 613 C C . ASN A 1 86 ? -11.032 -3.767 13.769 1.00 78.19 86 ASN A C 1
ATOM 615 O O . ASN A 1 86 ? -9.912 -3.420 13.403 1.00 78.19 86 ASN A O 1
ATOM 619 N N . LEU A 1 87 ? -11.215 -4.822 14.563 1.00 83.81 87 LEU A N 1
ATOM 620 C CA . LEU A 1 87 ? -10.157 -5.677 15.089 1.00 83.81 87 LEU A CA 1
ATOM 621 C C . LEU A 1 87 ? -10.547 -7.150 14.940 1.00 83.81 87 LEU A C 1
ATOM 623 O O . LEU A 1 87 ? -11.669 -7.542 15.253 1.00 83.81 87 LEU A O 1
ATOM 627 N N . LYS A 1 88 ? -9.596 -7.983 14.519 1.00 82.62 88 LYS A N 1
ATOM 628 C CA . LYS A 1 88 ? -9.715 -9.445 14.387 1.00 82.62 88 LYS A CA 1
ATOM 629 C C . LYS A 1 88 ? -9.464 -10.182 15.715 1.00 82.62 88 LYS A C 1
ATOM 631 O O . LYS A 1 88 ? -9.115 -11.361 15.716 1.00 82.62 88 LYS A O 1
ATOM 636 N N . PHE A 1 89 ? -9.633 -9.499 16.849 1.00 83.94 89 PHE A N 1
ATOM 637 C CA . PHE A 1 89 ? -9.378 -10.065 18.172 1.00 83.94 89 PHE A CA 1
ATOM 638 C C . PHE A 1 89 ? -10.359 -11.197 18.521 1.00 83.94 89 PHE A C 1
ATOM 640 O O . PHE A 1 89 ? -11.570 -11.097 18.300 1.00 83.94 89 PHE A O 1
ATOM 647 N N . ARG A 1 90 ? -9.814 -12.270 19.101 1.00 83.56 90 ARG A N 1
ATOM 648 C CA . ARG A 1 90 ? -10.512 -13.511 19.457 1.00 83.56 90 ARG A CA 1
ATOM 649 C C . ARG A 1 90 ? -9.944 -14.068 20.764 1.00 83.56 90 ARG A C 1
ATOM 651 O O . ARG A 1 90 ? -8.752 -14.355 20.821 1.00 83.56 90 ARG A O 1
ATOM 658 N N . HIS A 1 91 ? -10.765 -14.217 21.806 1.00 83.62 91 HIS A N 1
ATOM 659 C CA . HIS A 1 91 ? -10.317 -14.742 23.106 1.00 83.62 91 HIS A CA 1
ATOM 660 C C . HIS A 1 91 ? -9.841 -16.202 23.009 1.00 83.62 91 HIS A C 1
ATOM 662 O O . HIS A 1 91 ? -8.932 -16.606 23.726 1.00 83.62 91 HIS A O 1
ATOM 668 N N . GLU A 1 92 ? -10.401 -16.969 22.072 1.00 82.12 92 GLU A N 1
ATOM 669 C CA . GLU A 1 92 ? -10.119 -18.387 21.823 1.00 82.12 92 GLU A CA 1
ATOM 670 C C . GLU A 1 92 ? -8.657 -18.635 21.426 1.00 82.12 92 GLU A C 1
ATOM 672 O O . GLU A 1 92 ? -8.120 -19.713 21.666 1.00 82.12 92 GLU A O 1
ATOM 677 N N . VAL A 1 93 ? -8.010 -17.629 20.824 1.00 78.50 93 VAL A N 1
ATOM 678 C CA . VAL A 1 93 ? -6.597 -17.680 20.408 1.00 78.50 93 VAL A CA 1
ATOM 679 C C . VAL A 1 93 ? -5.665 -16.884 21.328 1.00 78.50 93 VAL A C 1
ATOM 681 O O . VAL A 1 93 ? -4.455 -16.953 21.150 1.00 78.50 93 VAL A O 1
ATOM 684 N N . HIS A 1 94 ? -6.205 -16.200 22.345 1.00 80.75 94 HIS A N 1
ATOM 685 C CA . HIS A 1 94 ? -5.434 -15.544 23.412 1.00 80.75 94 HIS A CA 1
ATOM 686 C C . HIS A 1 94 ? -5.507 -16.242 24.796 1.00 80.75 94 HIS A C 1
ATOM 688 O O . HIS A 1 94 ? -5.369 -15.559 25.809 1.00 80.75 94 HIS A O 1
ATOM 694 N N . PRO A 1 95 ? -5.666 -17.580 24.917 1.00 65.56 95 PRO A N 1
ATOM 695 C CA . PRO A 1 95 ? -5.747 -18.238 26.223 1.00 65.56 95 PRO A CA 1
ATOM 696 C C . PRO A 1 95 ? -4.384 -18.344 26.935 1.00 65.56 95 PRO A C 1
ATOM 698 O O . PRO A 1 95 ? -4.326 -18.832 28.060 1.00 65.56 95 PRO A O 1
ATOM 701 N N . LEU A 1 96 ? -3.289 -17.931 26.278 1.00 57.34 96 LEU A N 1
ATOM 702 C CA . LEU A 1 96 ? -1.906 -18.119 26.739 1.00 57.34 96 LEU A CA 1
ATOM 703 C C . LEU A 1 96 ? -1.317 -16.925 27.512 1.00 57.34 96 LEU A C 1
ATOM 705 O O . LEU A 1 96 ? -0.228 -17.055 28.062 1.00 57.34 96 LEU A O 1
ATOM 709 N N . VAL A 1 97 ? -2.025 -15.796 27.612 1.00 58.06 97 VAL A N 1
ATOM 710 C CA . VAL A 1 97 ? -1.630 -14.644 28.445 1.00 58.06 97 VAL A CA 1
ATOM 711 C C . VAL A 1 97 ? -2.476 -14.645 29.720 1.00 58.06 97 VAL A C 1
ATOM 713 O O . VAL A 1 97 ? -3.682 -14.428 29.700 1.00 58.06 97 VAL A O 1
ATOM 716 N N . SER A 1 98 ? -1.843 -15.021 30.827 1.00 67.44 98 SER A N 1
ATOM 717 C CA . SER A 1 98 ? -2.454 -15.404 32.102 1.00 67.44 98 SER A CA 1
ATOM 718 C C . SER A 1 98 ? -3.189 -14.269 32.833 1.00 67.44 98 SER A C 1
ATOM 720 O O . SER A 1 98 ? -2.576 -13.265 33.149 1.00 67.44 98 SER A O 1
ATOM 722 N N . THR A 1 99 ? -4.438 -14.542 33.231 1.00 78.38 99 THR A N 1
ATOM 723 C CA . THR A 1 99 ? -5.414 -13.712 33.981 1.00 78.38 99 THR A CA 1
ATOM 724 C C . THR A 1 99 ? -6.139 -12.621 33.171 1.00 78.38 99 THR A C 1
ATOM 726 O O . THR A 1 99 ? -5.553 -11.900 32.369 1.00 78.38 99 THR A O 1
ATOM 729 N N . CYS A 1 100 ? -7.465 -12.515 33.362 1.00 81.62 100 CYS A N 1
ATOM 730 C CA . CYS A 1 100 ? -8.335 -11.596 32.606 1.00 81.62 100 CYS A CA 1
ATOM 731 C C . CYS A 1 100 ? -7.943 -10.127 32.825 1.00 81.62 100 CYS A C 1
ATOM 733 O O . CYS A 1 100 ? -8.116 -9.277 31.952 1.00 81.62 100 CYS A O 1
ATOM 735 N N . GLU A 1 101 ? -7.403 -9.843 34.003 1.00 82.44 101 GLU A N 1
ATOM 736 C CA . GLU A 1 101 ? -7.032 -8.531 34.512 1.00 82.44 101 GLU A CA 1
ATOM 737 C C . GLU A 1 101 ? -5.852 -7.919 33.754 1.00 82.44 101 GLU A C 1
ATOM 739 O O . GLU A 1 101 ? -5.748 -6.694 33.721 1.00 82.44 101 GLU A O 1
ATOM 744 N N . LEU A 1 102 ? -5.014 -8.736 33.098 1.00 80.88 102 LEU A N 1
ATOM 745 C CA . LEU A 1 102 ? -3.937 -8.229 32.243 1.00 80.88 102 LEU A CA 1
ATOM 746 C C . LEU A 1 102 ? -4.472 -7.394 31.078 1.00 80.88 102 LEU A C 1
ATOM 748 O O . LEU A 1 102 ? -3.852 -6.407 30.697 1.00 80.88 102 LEU A O 1
ATOM 752 N N . CYS A 1 103 ? -5.626 -7.768 30.520 1.00 81.81 103 CYS A N 1
ATOM 753 C CA . CYS A 1 103 ? -6.277 -6.997 29.461 1.00 81.81 103 CYS A CA 1
ATOM 754 C C . CYS A 1 103 ? -7.407 -6.110 30.001 1.00 81.81 103 CYS A C 1
ATOM 756 O O . CYS A 1 103 ? -7.666 -5.042 29.449 1.00 81.81 103 CYS A O 1
ATOM 758 N N . HIS A 1 104 ? -8.079 -6.536 31.076 1.00 85.19 104 HIS A N 1
ATOM 759 C CA . HIS A 1 104 ? -9.256 -5.879 31.642 1.00 85.19 104 HIS A CA 1
ATOM 760 C C . HIS A 1 104 ? -9.011 -5.389 33.076 1.00 85.19 104 HIS A C 1
ATOM 762 O O . HIS A 1 104 ? -9.592 -5.945 34.011 1.00 85.19 104 HIS A O 1
ATOM 768 N N . PRO A 1 105 ? -8.260 -4.294 33.290 1.00 73.75 105 PRO A N 1
ATOM 769 C CA . PRO A 1 105 ? -7.884 -3.842 34.632 1.00 73.75 105 PRO A CA 1
ATOM 770 C C . PRO A 1 105 ? -9.066 -3.516 35.570 1.00 73.75 105 PRO A C 1
ATOM 772 O O . PRO A 1 105 ? -8.849 -3.348 36.767 1.00 73.75 105 PRO A O 1
ATOM 775 N N . ARG A 1 106 ? -10.311 -3.436 35.059 1.00 70.00 106 ARG A N 1
ATOM 776 C CA . ARG A 1 106 ? -11.573 -3.313 35.829 1.00 70.00 106 ARG A CA 1
ATOM 777 C C . ARG A 1 106 ? -12.795 -3.955 35.139 1.00 70.00 106 ARG A C 1
ATOM 779 O O . ARG A 1 106 ? -13.896 -3.420 35.228 1.00 70.00 106 ARG A O 1
ATOM 786 N N . GLY A 1 107 ? -12.606 -5.013 34.342 1.00 69.19 107 GLY A N 1
ATOM 787 C CA . GLY A 1 107 ? -13.694 -5.568 33.505 1.00 69.19 107 GLY A CA 1
ATOM 788 C C . GLY A 1 107 ? -14.193 -4.610 32.407 1.00 69.19 107 GLY A C 1
ATOM 789 O O . GLY A 1 107 ? -15.281 -4.780 31.863 1.00 69.19 107 GLY A O 1
ATOM 790 N N . GLY A 1 108 ? -13.416 -3.560 32.115 1.00 72.38 108 GLY A N 1
ATOM 791 C CA . GLY A 1 108 ? -13.754 -2.505 31.162 1.00 72.38 108 GLY A CA 1
ATOM 792 C C . GLY A 1 108 ? -13.341 -2.818 29.724 1.00 72.38 108 GLY A C 1
ATOM 793 O O . GLY A 1 108 ? -12.820 -3.891 29.417 1.00 72.38 108 GLY A O 1
ATOM 794 N N . VAL A 1 109 ? -13.567 -1.848 28.838 1.00 74.25 109 VAL A N 1
ATOM 795 C CA . VAL A 1 109 ? -13.158 -1.918 27.428 1.00 74.25 109 VAL A CA 1
ATOM 796 C C . VAL A 1 109 ? -11.630 -1.916 27.330 1.00 74.25 109 VAL A C 1
ATOM 798 O O . VAL A 1 109 ? -10.968 -1.118 27.989 1.00 74.25 109 VAL A O 1
ATOM 801 N N . VAL A 1 110 ? -11.087 -2.801 26.494 1.00 80.88 110 VAL A N 1
ATOM 802 C CA . VAL A 1 110 ? -9.650 -2.884 26.202 1.00 80.88 110 VAL A CA 1
ATOM 803 C C . VAL A 1 110 ? -9.285 -1.818 25.172 1.00 80.88 110 VAL A C 1
ATOM 805 O O . VAL A 1 110 ? -9.938 -1.714 24.130 1.00 80.88 110 VAL A O 1
ATOM 808 N N . ALA A 1 111 ? -8.251 -1.032 25.454 1.00 82.50 111 ALA A N 1
ATOM 809 C CA . ALA A 1 111 ? -7.689 -0.071 24.513 1.00 82.50 111 ALA A CA 1
ATOM 810 C C . ALA A 1 111 ? -6.563 -0.711 23.673 1.00 82.50 111 ALA A C 1
ATOM 812 O O . ALA A 1 111 ? -5.974 -1.719 24.056 1.00 82.50 111 ALA A O 1
ATOM 813 N N . VAL A 1 112 ? -6.300 -0.163 22.481 1.00 80.38 112 VAL A N 1
ATOM 814 C CA . VAL A 1 112 ? -5.351 -0.753 21.510 1.00 80.38 112 VAL A CA 1
ATOM 815 C C . VAL A 1 112 ? -3.911 -0.767 22.037 1.00 80.38 112 VAL A C 1
ATOM 817 O O . VAL A 1 112 ? -3.144 -1.670 21.713 1.00 80.38 112 VAL A O 1
ATOM 820 N N . ASP A 1 113 ? -3.542 0.197 22.876 1.00 81.25 113 ASP A N 1
ATOM 821 C CA . ASP A 1 113 ? -2.247 0.249 23.562 1.00 81.25 113 ASP A CA 1
ATOM 822 C C . ASP A 1 113 ? -1.988 -0.995 24.426 1.00 81.25 113 ASP A C 1
ATOM 824 O O . ASP A 1 113 ? -0.866 -1.497 24.449 1.00 81.25 113 ASP A O 1
ATOM 828 N N . GLN A 1 114 ? -3.030 -1.565 25.036 1.00 82.62 114 GLN A N 1
ATOM 829 C CA . GLN A 1 114 ? -2.937 -2.824 25.775 1.00 82.62 114 GLN A CA 1
ATOM 830 C C . GLN A 1 114 ? -2.599 -4.017 24.867 1.00 82.62 114 GLN A C 1
ATOM 832 O O . GLN A 1 114 ? -1.965 -4.968 25.314 1.00 82.62 114 GLN A O 1
ATOM 837 N N . CYS A 1 115 ? -2.975 -3.986 23.584 1.00 81.38 115 CYS A N 1
ATOM 838 C CA . CYS A 1 115 ? -2.525 -4.991 22.615 1.00 81.38 115 CYS A CA 1
ATOM 839 C C . CYS A 1 115 ? -1.028 -4.814 22.306 1.00 81.38 115 CYS A C 1
ATOM 841 O O . CYS A 1 115 ? -0.285 -5.790 22.186 1.00 81.38 115 CYS A O 1
ATOM 843 N N . LEU A 1 116 ? -0.576 -3.560 22.197 1.00 80.88 116 LEU A N 1
ATOM 844 C CA . LEU A 1 116 ? 0.807 -3.210 21.869 1.00 80.88 116 LEU A CA 1
ATOM 845 C C . LEU A 1 116 ? 1.789 -3.448 23.023 1.00 80.88 116 LEU A C 1
ATOM 847 O O . LEU A 1 116 ? 2.981 -3.585 22.763 1.00 80.88 116 LEU A O 1
ATOM 851 N N . SER A 1 117 ? 1.332 -3.567 24.272 1.00 80.50 117 SER A N 1
ATOM 852 C CA . SER A 1 117 ? 2.217 -3.952 25.382 1.00 80.50 117 SER A CA 1
ATOM 853 C C . SER A 1 117 ? 2.822 -5.348 25.197 1.00 80.50 117 SER A C 1
ATOM 855 O O . SER A 1 117 ? 3.886 -5.625 25.739 1.00 80.50 117 SER A O 1
ATOM 857 N N . CYS A 1 118 ? 2.161 -6.222 24.430 1.00 79.38 118 CYS A N 1
ATOM 858 C CA . CYS A 1 118 ? 2.645 -7.570 24.125 1.00 79.38 118 CYS A CA 1
ATOM 859 C C . CYS A 1 118 ? 3.061 -7.731 22.657 1.00 79.38 118 CYS A C 1
ATOM 861 O O . CYS A 1 118 ? 4.074 -8.371 22.400 1.00 79.38 118 CYS A O 1
ATOM 863 N N . HIS A 1 119 ? 2.319 -7.141 21.712 1.00 79.06 119 HIS A N 1
ATOM 864 C CA . HIS A 1 119 ? 2.577 -7.259 20.267 1.00 79.06 119 HIS A CA 1
ATOM 865 C C . HIS A 1 119 ? 3.380 -6.096 19.668 1.00 79.06 119 HIS A C 1
ATOM 867 O O . HIS A 1 119 ? 3.696 -6.106 18.481 1.00 79.06 119 HIS A O 1
ATOM 873 N N . GLY A 1 120 ? 3.669 -5.058 20.452 1.00 73.56 120 GLY A N 1
ATOM 874 C CA . GLY A 1 120 ? 4.468 -3.925 20.007 1.00 73.56 120 GLY A CA 1
ATOM 875 C C . GLY A 1 120 ? 5.971 -4.223 20.022 1.00 73.56 120 GLY A C 1
ATOM 876 O O . GLY A 1 120 ? 6.407 -5.247 20.547 1.00 73.56 120 GLY A O 1
ATOM 877 N N . PRO A 1 121 ? 6.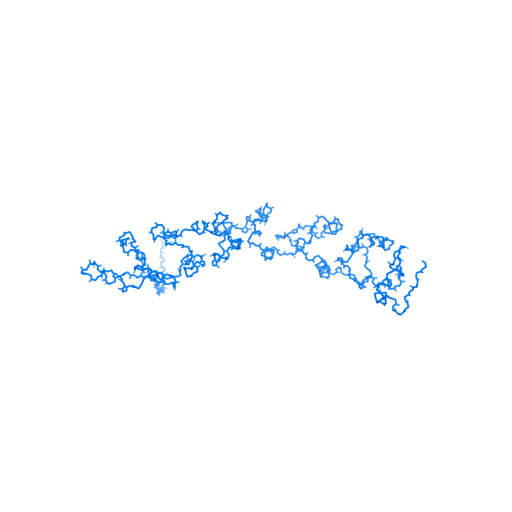798 -3.287 19.526 1.00 69.69 121 PRO A N 1
ATOM 878 C CA . PRO A 1 121 ? 8.253 -3.461 19.431 1.00 69.69 121 PRO A CA 1
ATOM 879 C C . PRO A 1 121 ? 8.948 -3.743 20.771 1.00 69.69 121 PRO A C 1
ATOM 881 O O . PRO A 1 121 ? 10.072 -4.230 20.802 1.00 69.69 121 PRO A O 1
ATOM 884 N N . GLN A 1 122 ? 8.295 -3.388 21.879 1.00 68.88 122 GLN A N 1
ATOM 885 C CA . GLN A 1 122 ? 8.807 -3.533 23.241 1.00 68.88 122 GLN A CA 1
ATOM 886 C C . GLN A 1 122 ? 8.145 -4.690 24.008 1.00 68.88 122 GLN A C 1
ATOM 888 O O . GLN A 1 122 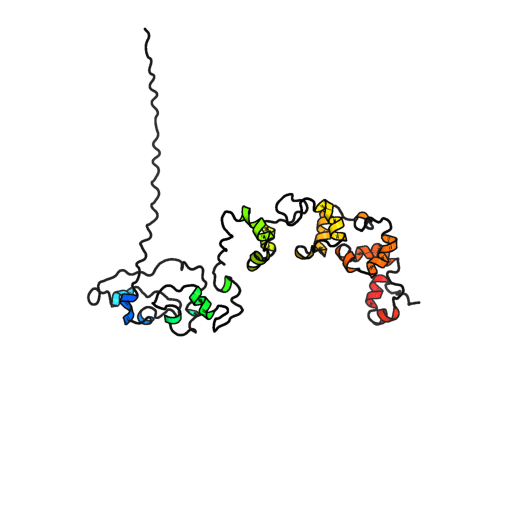? 8.448 -4.876 25.182 1.00 68.88 122 GLN A O 1
ATOM 893 N N . GLY A 1 123 ? 7.240 -5.447 23.379 1.00 66.50 123 GLY A N 1
ATOM 894 C CA . GLY A 1 123 ? 6.527 -6.535 24.042 1.00 66.50 123 GLY A CA 1
ATOM 895 C C . GLY A 1 123 ? 7.399 -7.767 24.282 1.00 66.50 123 GLY A C 1
ATOM 896 O O . GLY A 1 123 ? 8.329 -8.040 23.528 1.00 66.50 123 GLY A O 1
ATOM 897 N N . GLU A 1 124 ? 7.091 -8.533 25.331 1.00 61.53 124 GLU A N 1
ATOM 898 C CA . GLU A 1 124 ? 7.796 -9.784 25.675 1.00 61.53 124 GLU A CA 1
ATOM 899 C C . GLU A 1 124 ? 7.583 -10.895 24.629 1.00 61.53 124 GLU A C 1
ATOM 901 O O . GLU A 1 124 ? 8.415 -11.791 24.482 1.00 61.53 124 GLU A O 1
ATOM 906 N N . HIS A 1 125 ? 6.498 -10.807 23.854 1.00 59.62 125 HIS A N 1
ATOM 907 C CA . HIS A 1 125 ? 6.197 -11.672 22.717 1.00 59.62 125 HIS A CA 1
ATOM 908 C C . HIS A 1 125 ? 6.403 -10.904 21.409 1.00 59.62 125 HIS A C 1
ATOM 910 O O . HIS A 1 125 ? 5.451 -10.599 20.693 1.00 59.62 125 HIS A O 1
ATOM 916 N N . GLN A 1 126 ? 7.660 -10.569 21.104 1.00 53.28 126 GLN A N 1
ATOM 917 C CA . GLN A 1 126 ? 8.007 -9.947 19.826 1.00 53.28 126 GLN A CA 1
ATOM 918 C C . GLN A 1 126 ? 7.715 -10.917 18.683 1.00 53.28 126 GLN A C 1
ATOM 920 O O . GLN A 1 126 ? 8.501 -11.816 18.388 1.00 53.28 126 GLN A O 1
ATOM 925 N N . ASP A 1 127 ? 6.584 -10.714 18.024 1.00 57.78 127 ASP A N 1
ATOM 926 C CA . ASP A 1 127 ? 6.303 -11.326 16.740 1.00 57.78 127 ASP A CA 1
ATOM 927 C C . ASP A 1 127 ? 6.562 -10.284 15.648 1.00 57.78 127 ASP A C 1
ATOM 929 O O . ASP A 1 127 ? 5.746 -9.402 15.378 1.00 57.78 127 ASP A O 1
ATOM 933 N N . ALA A 1 128 ? 7.735 -10.386 15.016 1.00 53.06 128 ALA A N 1
ATOM 934 C CA . ALA A 1 128 ? 8.152 -9.514 13.917 1.00 53.06 128 ALA A CA 1
ATOM 935 C C . ALA A 1 128 ? 7.216 -9.589 12.689 1.00 53.06 128 ALA A C 1
ATOM 937 O O . ALA A 1 128 ? 7.344 -8.781 11.765 1.00 53.06 128 ALA A O 1
ATOM 938 N N . THR A 1 129 ? 6.270 -10.536 12.661 1.00 53.53 129 THR A N 1
ATOM 939 C CA . THR A 1 129 ? 5.250 -10.646 11.612 1.00 53.53 129 THR A CA 1
ATOM 940 C C . THR A 1 129 ? 4.035 -9.741 11.844 1.00 53.53 129 THR A C 1
ATOM 942 O O . THR A 1 129 ? 3.312 -9.453 10.888 1.00 53.53 129 THR A O 1
ATOM 945 N N . VAL A 1 130 ? 3.864 -9.168 13.046 1.00 59.06 130 VAL A N 1
ATOM 946 C CA . VAL A 1 130 ? 2.828 -8.153 13.356 1.00 59.06 130 VAL A CA 1
ATOM 947 C C . VAL A 1 130 ? 3.242 -6.768 12.831 1.00 59.06 130 VAL A C 1
ATOM 949 O O . VAL A 1 130 ? 3.134 -5.743 13.493 1.00 59.06 130 VAL A O 1
ATOM 952 N N . THR A 1 131 ? 3.764 -6.724 11.610 1.00 58.03 131 THR A N 1
ATOM 953 C CA . THR A 1 131 ? 4.101 -5.489 10.887 1.00 58.03 131 THR A CA 1
ATOM 954 C C . THR A 1 131 ? 3.052 -5.138 9.836 1.00 58.03 131 THR A C 1
ATOM 956 O O . THR A 1 131 ? 3.042 -4.023 9.322 1.00 58.03 131 THR A O 1
ATOM 959 N N . THR A 1 132 ? 2.124 -6.054 9.546 1.00 72.00 132 THR A N 1
ATOM 960 C CA . THR A 1 132 ? 1.020 -5.824 8.610 1.00 72.00 132 THR A CA 1
ATOM 961 C C . THR A 1 132 ? -0.250 -5.445 9.368 1.00 72.00 132 THR A C 1
ATOM 963 O O . THR A 1 132 ? -0.715 -6.166 10.255 1.00 72.00 132 THR A O 1
ATOM 966 N N . CYS A 1 133 ? -0.852 -4.307 9.008 1.00 76.25 133 CYS A N 1
ATOM 967 C CA . CYS A 1 133 ? -2.052 -3.774 9.662 1.00 76.25 133 CYS A CA 1
ATOM 968 C C . CYS A 1 133 ? -3.215 -4.786 9.681 1.00 76.25 133 CYS A C 1
ATOM 970 O O . CYS A 1 133 ? -4.014 -4.816 10.616 1.00 76.25 133 CYS A O 1
ATOM 972 N N . GLU A 1 134 ? -3.287 -5.640 8.661 1.00 79.06 134 GLU A N 1
ATOM 973 C CA . GLU A 1 134 ? -4.307 -6.674 8.452 1.00 79.06 134 GLU A CA 1
ATOM 974 C C . GLU A 1 134 ? -4.235 -7.827 9.454 1.00 79.06 134 GLU A C 1
ATOM 976 O O . GLU A 1 134 ? -5.206 -8.577 9.589 1.00 79.06 134 GLU A O 1
ATOM 981 N N . THR A 1 135 ? -3.114 -7.975 10.161 1.00 78.94 135 THR A N 1
ATOM 982 C CA . THR A 1 135 ? -2.980 -8.958 11.242 1.00 78.94 135 THR A CA 1
ATOM 983 C C . THR A 1 135 ? -3.958 -8.634 12.370 1.00 78.94 135 THR A C 1
ATOM 985 O O . THR A 1 135 ? -4.670 -9.512 12.858 1.00 78.94 135 THR A O 1
ATOM 988 N N . CYS A 1 136 ? -4.065 -7.350 12.723 1.00 80.25 136 CYS A N 1
ATOM 989 C CA . CYS A 1 136 ? -4.932 -6.881 13.798 1.00 80.25 136 CYS A CA 1
ATOM 990 C C . CYS A 1 136 ? -6.271 -6.355 13.279 1.00 80.25 136 CYS A C 1
ATOM 992 O O . CYS A 1 136 ? -7.292 -6.585 13.919 1.00 80.25 136 CYS A O 1
ATOM 994 N N . HIS A 1 137 ? -6.301 -5.664 12.139 1.00 82.06 137 HIS A N 1
ATOM 995 C CA . HIS A 1 137 ? -7.499 -4.994 11.635 1.00 82.06 137 HIS A CA 1
ATOM 996 C C . HIS A 1 137 ? -8.298 -5.843 10.643 1.00 82.06 137 HIS A C 1
ATOM 998 O O . HIS A 1 137 ? -7.735 -6.572 9.826 1.00 82.06 137 HIS A O 1
ATOM 1004 N N . VAL A 1 138 ? -9.632 -5.712 10.677 1.00 82.69 138 VAL A N 1
ATOM 1005 C CA . VAL A 1 138 ? -10.514 -6.261 9.625 1.00 82.69 138 VAL A CA 1
ATOM 1006 C C . VAL A 1 138 ? -10.252 -5.533 8.307 1.00 82.69 138 VAL A C 1
ATOM 1008 O O . VAL A 1 138 ? -10.109 -6.178 7.273 1.00 82.69 138 VAL A O 1
ATOM 1011 N N . GLN A 1 139 ? -10.097 -4.212 8.380 1.00 77.50 139 GLN A N 1
ATOM 1012 C CA . GLN A 1 139 ? -9.643 -3.333 7.309 1.00 77.50 139 GLN A CA 1
ATOM 1013 C C . GLN A 1 139 ? -8.644 -2.326 7.897 1.00 77.50 139 GLN A C 1
ATOM 1015 O O . GLN A 1 139 ? -8.978 -1.694 8.891 1.00 77.50 139 GLN A O 1
ATOM 1020 N N . PRO A 1 140 ? -7.443 -2.116 7.343 1.00 75.44 140 PRO A N 1
ATOM 1021 C CA . PRO A 1 140 ? -6.528 -1.102 7.866 1.00 75.44 140 PRO A CA 1
ATOM 1022 C C . PRO A 1 140 ? -7.206 0.280 7.938 1.00 75.44 140 PRO A C 1
ATOM 1024 O O . PRO A 1 140 ? -7.827 0.700 6.956 1.00 75.44 140 PRO A O 1
ATOM 1027 N N . PRO A 1 141 ? -7.164 0.983 9.087 1.00 72.00 141 PRO A N 1
ATOM 1028 C CA . PRO A 1 141 ? -7.739 2.315 9.177 1.00 72.00 141 PRO A CA 1
ATOM 1029 C C . PRO A 1 141 ? -6.967 3.257 8.256 1.00 72.00 141 PRO A C 1
ATOM 1031 O O . PRO A 1 141 ? -5.737 3.309 8.291 1.00 72.00 141 PRO A O 1
ATOM 1034 N N . ALA A 1 142 ? -7.694 4.011 7.436 1.00 75.06 142 ALA A N 1
ATOM 1035 C CA . ALA A 1 142 ? -7.073 5.039 6.623 1.00 75.06 142 ALA A CA 1
ATOM 1036 C C . ALA A 1 142 ? -6.497 6.131 7.549 1.00 75.06 142 ALA A C 1
ATOM 1038 O O . ALA A 1 142 ? -7.170 6.528 8.509 1.00 75.06 142 ALA A O 1
ATOM 1039 N N . PRO A 1 143 ? -5.269 6.619 7.309 1.00 76.38 143 PRO A N 1
ATOM 1040 C CA . PRO A 1 143 ? -4.719 7.713 8.096 1.00 76.38 143 PRO A CA 1
ATOM 1041 C C . PRO A 1 143 ? -5.536 8.993 7.881 1.00 76.38 143 PRO A C 1
ATOM 1043 O O . PRO A 1 143 ? -6.247 9.131 6.888 1.00 76.38 143 PRO A O 1
ATOM 1046 N N . VAL A 1 144 ? -5.398 9.964 8.790 1.00 78.75 144 VAL A N 1
ATOM 1047 C CA . VAL A 1 144 ? -6.124 11.255 8.746 1.00 78.75 144 VAL A CA 1
ATOM 1048 C C . VAL A 1 144 ? -5.967 11.987 7.406 1.00 78.75 144 VAL A C 1
ATOM 1050 O O . VAL A 1 144 ? -6.867 12.719 7.002 1.00 78.75 144 VAL A O 1
ATOM 1053 N N . SER A 1 145 ? -4.867 11.751 6.686 1.00 76.00 145 SER A N 1
ATOM 1054 C CA . SER A 1 145 ? -4.644 12.290 5.341 1.00 76.00 145 SER A CA 1
ATOM 1055 C C . SER A 1 145 ? -5.693 11.843 4.314 1.00 76.00 145 SER A C 1
ATOM 1057 O O . SER A 1 145 ? -5.911 12.541 3.332 1.00 76.00 145 SER A O 1
ATOM 1059 N N . HIS A 1 146 ? -6.403 10.733 4.537 1.00 85.62 146 HIS A N 1
ATOM 1060 C CA . HIS A 1 146 ? -7.441 10.204 3.643 1.00 85.62 146 HIS A CA 1
ATOM 1061 C C . HIS A 1 146 ? -8.812 10.855 3.909 1.00 85.62 146 HIS A C 1
ATOM 1063 O O . HIS A 1 146 ? -9.828 10.182 4.091 1.00 85.62 146 HIS A O 1
ATOM 1069 N N . GLY A 1 147 ? -8.830 12.188 3.962 1.00 83.12 147 GLY A N 1
ATOM 1070 C CA . GLY A 1 147 ? -10.036 13.001 4.115 1.00 83.12 147 GLY A CA 1
ATOM 1071 C C . GLY A 1 147 ? -10.602 13.507 2.783 1.00 83.12 147 GLY A C 1
ATOM 1072 O O . GLY A 1 147 ? -10.020 13.319 1.717 1.00 83.12 147 GLY A O 1
ATOM 1073 N N . TYR A 1 148 ? -11.730 14.221 2.842 1.00 83.62 148 TYR A N 1
ATOM 1074 C CA . TYR A 1 148 ? -12.421 14.759 1.658 1.00 83.62 148 TYR A CA 1
ATOM 1075 C C . TYR A 1 148 ? -11.550 15.664 0.761 1.00 83.62 148 TYR A C 1
ATOM 1077 O O . TYR A 1 148 ? -11.762 15.687 -0.446 1.00 83.62 148 TYR A O 1
ATOM 1085 N N . GLY A 1 149 ? -10.563 16.372 1.324 1.00 83.38 149 GLY A N 1
ATOM 1086 C CA . GLY A 1 149 ? -9.641 17.252 0.585 1.00 83.38 149 GLY A CA 1
ATOM 1087 C C . GLY A 1 149 ? -8.368 16.574 0.067 1.00 83.38 149 GLY A C 1
ATOM 1088 O O . GLY A 1 149 ? -7.504 17.248 -0.488 1.00 83.38 149 GLY A O 1
ATOM 1089 N N . TRP A 1 150 ? -8.221 15.256 0.242 1.00 86.69 150 TRP A N 1
ATOM 1090 C CA . TRP A 1 150 ? -6.994 14.537 -0.118 1.00 86.69 150 TRP A CA 1
ATOM 1091 C C . TRP A 1 150 ? -6.599 14.751 -1.584 1.00 86.69 150 TRP A C 1
ATOM 1093 O O . TRP A 1 150 ? -5.443 15.036 -1.882 1.00 86.69 150 TRP A O 1
ATOM 1103 N N . ARG A 1 151 ? -7.561 14.696 -2.514 1.00 84.56 151 ARG A N 1
ATOM 1104 C CA . ARG A 1 151 ? -7.273 14.860 -3.950 1.00 84.56 151 ARG A CA 1
ATOM 1105 C C . ARG A 1 151 ? -6.612 16.202 -4.272 1.00 84.56 151 ARG A C 1
ATOM 1107 O O . ARG A 1 151 ? -5.770 16.235 -5.162 1.00 84.56 151 ARG A O 1
ATOM 1114 N N . ASP A 1 152 ? -6.927 17.249 -3.518 1.00 83.56 152 ASP A N 1
ATOM 1115 C CA . ASP A 1 152 ? -6.408 18.596 -3.752 1.00 83.56 152 ASP A CA 1
ATOM 1116 C C . ASP A 1 152 ? -5.046 18.832 -3.072 1.00 83.56 152 ASP A C 1
ATOM 1118 O O . ASP A 1 152 ? -4.250 19.632 -3.558 1.00 83.56 152 ASP A O 1
ATOM 1122 N N . ALA A 1 153 ? -4.754 18.124 -1.973 1.00 83.88 153 ALA A N 1
ATOM 1123 C CA . ALA A 1 153 ? -3.555 18.339 -1.151 1.00 83.88 153 ALA A CA 1
ATOM 1124 C C . ALA A 1 153 ? -2.456 17.269 -1.322 1.00 83.88 153 ALA A C 1
ATOM 1126 O O . ALA A 1 153 ? -1.281 17.541 -1.065 1.00 83.88 153 ALA A O 1
ATOM 1127 N N . HIS A 1 154 ? -2.800 16.064 -1.794 1.00 89.25 154 HIS A N 1
ATOM 1128 C CA . HIS A 1 154 ? -1.863 14.934 -1.803 1.00 89.25 154 HIS A CA 1
ATOM 1129 C C . HIS A 1 154 ? -0.663 15.135 -2.731 1.00 89.25 154 HIS A C 1
ATOM 1131 O O . HIS A 1 154 ? 0.362 14.499 -2.522 1.00 89.25 154 HIS A O 1
ATOM 1137 N N . ALA A 1 155 ? -0.750 16.012 -3.737 1.00 85.19 155 ALA A N 1
ATOM 1138 C CA . ALA A 1 155 ? 0.347 16.241 -4.675 1.00 85.19 155 ALA A CA 1
ATOM 1139 C C . ALA A 1 155 ? 1.595 16.806 -3.977 1.00 85.19 155 ALA A C 1
ATOM 1141 O O . ALA A 1 155 ? 2.700 16.316 -4.203 1.00 85.19 155 ALA A O 1
ATOM 1142 N N . SER A 1 156 ? 1.432 17.804 -3.099 1.00 85.44 156 SER A N 1
ATOM 1143 C CA . SER A 1 156 ? 2.552 18.363 -2.330 1.00 85.44 156 SER A CA 1
ATOM 1144 C C . SER A 1 156 ? 3.082 17.388 -1.283 1.00 85.44 156 SER A C 1
ATOM 1146 O O . SER A 1 156 ? 4.287 17.337 -1.056 1.00 85.44 156 SER A O 1
ATOM 1148 N N . GLU A 1 157 ? 2.200 16.596 -0.671 1.00 85.50 157 GLU A N 1
ATOM 1149 C CA . GLU A 1 157 ? 2.578 15.594 0.332 1.00 85.50 157 GLU A CA 1
ATOM 1150 C C . GLU A 1 157 ? 3.356 14.434 -0.308 1.00 85.50 157 GLU A C 1
ATOM 1152 O O . GLU A 1 157 ? 4.440 14.084 0.154 1.00 85.50 157 GLU A O 1
ATOM 1157 N N . ALA A 1 158 ? 2.861 13.903 -1.429 1.00 87.19 158 ALA A N 1
ATOM 1158 C CA . ALA A 1 158 ? 3.501 12.833 -2.188 1.00 87.19 158 ALA A CA 1
ATOM 1159 C C . ALA A 1 158 ? 4.814 13.278 -2.847 1.00 87.19 158 ALA A C 1
ATOM 1161 O O . ALA A 1 158 ? 5.709 12.459 -3.020 1.00 87.19 158 ALA A O 1
ATOM 1162 N N . ALA A 1 159 ? 4.956 14.558 -3.208 1.00 82.75 159 ALA A N 1
ATOM 1163 C CA . ALA A 1 159 ? 6.224 15.096 -3.702 1.00 82.75 159 ALA A CA 1
ATOM 1164 C C . ALA A 1 159 ? 7.278 15.235 -2.591 1.00 82.75 159 ALA A C 1
ATOM 1166 O O . ALA A 1 159 ? 8.471 15.127 -2.868 1.00 82.75 159 ALA A O 1
ATOM 1167 N N . ALA A 1 160 ? 6.851 15.494 -1.352 1.00 87.31 160 ALA A N 1
ATOM 1168 C CA . ALA A 1 160 ? 7.748 15.685 -0.218 1.00 87.31 160 ALA A CA 1
ATOM 1169 C C . ALA A 1 160 ? 8.184 14.365 0.437 1.00 87.31 160 ALA A C 1
ATOM 1171 O O . ALA A 1 160 ? 9.340 14.258 0.837 1.00 87.31 160 ALA A O 1
ATOM 1172 N N . ALA A 1 161 ? 7.270 13.395 0.564 1.00 86.00 161 ALA A N 1
ATOM 1173 C CA . ALA A 1 161 ? 7.503 12.139 1.285 1.00 86.00 161 ALA A CA 1
ATOM 1174 C C . ALA A 1 161 ? 6.703 10.957 0.686 1.00 86.00 161 ALA A C 1
ATOM 1176 O O . ALA A 1 161 ? 5.791 10.424 1.329 1.00 86.00 161 ALA A O 1
ATOM 1177 N N . PRO A 1 162 ? 6.995 10.524 -0.555 1.00 84.81 162 PRO A N 1
ATOM 1178 C CA . PRO A 1 162 ? 6.285 9.408 -1.189 1.00 84.81 162 PRO A CA 1
ATOM 1179 C C . PRO A 1 162 ? 6.449 8.072 -0.438 1.00 84.81 162 PRO A C 1
ATOM 1181 O O . PRO A 1 162 ? 5.569 7.210 -0.498 1.00 84.81 162 PRO A O 1
ATOM 1184 N N . GLU A 1 163 ? 7.544 7.890 0.302 1.00 85.88 163 GLU A N 1
ATOM 1185 C CA . GLU A 1 163 ? 7.829 6.700 1.110 1.00 85.88 163 GLU A CA 1
ATOM 1186 C C . GLU A 1 163 ? 6.830 6.491 2.257 1.00 85.88 163 GLU A C 1
ATOM 1188 O O . GLU A 1 163 ? 6.538 5.355 2.636 1.00 85.88 163 GLU A O 1
ATOM 1193 N N . TRP A 1 164 ? 6.238 7.573 2.769 1.00 85.31 164 TRP A N 1
ATOM 1194 C CA . TRP A 1 164 ? 5.182 7.492 3.777 1.00 85.31 164 TRP A CA 1
ATOM 1195 C C . TRP A 1 164 ? 3.924 6.833 3.212 1.00 85.31 164 TRP A C 1
ATOM 1197 O O . TRP A 1 164 ? 3.310 5.987 3.859 1.00 85.31 164 TRP A O 1
ATOM 1207 N N . CYS A 1 165 ? 3.565 7.164 1.971 1.00 86.25 165 CYS A N 1
ATOM 1208 C CA . CYS A 1 165 ? 2.461 6.516 1.270 1.00 86.25 165 CYS A CA 1
ATOM 1209 C C . CYS A 1 165 ? 2.786 5.046 0.976 1.00 86.25 165 CYS A C 1
ATOM 1211 O O . CYS A 1 165 ? 1.927 4.182 1.151 1.00 86.25 165 CYS A O 1
ATOM 1213 N N . ALA A 1 166 ? 4.040 4.761 0.605 1.00 85.81 166 ALA A N 1
ATOM 1214 C CA . ALA A 1 166 ? 4.526 3.417 0.289 1.00 85.81 166 ALA A CA 1
ATOM 1215 C C . ALA A 1 166 ? 4.563 2.454 1.492 1.00 85.81 166 ALA A C 1
ATOM 1217 O O . ALA A 1 166 ? 4.795 1.260 1.320 1.00 85.81 166 ALA A O 1
ATOM 1218 N N . THR A 1 167 ? 4.316 2.953 2.708 1.00 80.44 167 THR A N 1
ATOM 1219 C CA . THR A 1 167 ? 4.146 2.110 3.903 1.00 80.44 167 THR A CA 1
ATOM 1220 C C . THR A 1 167 ? 2.860 1.278 3.831 1.00 80.44 167 THR A C 1
ATOM 1222 O O . THR A 1 167 ? 2.813 0.178 4.376 1.00 80.44 167 THR A O 1
ATOM 1225 N N . CYS A 1 168 ? 1.832 1.786 3.142 1.00 81.00 168 CYS A N 1
ATOM 1226 C CA . CYS A 1 168 ? 0.534 1.117 3.003 1.00 81.00 168 CYS A CA 1
ATOM 1227 C C . CYS A 1 168 ? 0.154 0.827 1.546 1.00 81.00 168 CYS A C 1
ATOM 1229 O O . CYS A 1 168 ? -0.552 -0.143 1.292 1.00 81.00 168 CYS A O 1
ATOM 1231 N N . HIS A 1 169 ? 0.591 1.668 0.607 1.00 85.31 169 HIS A N 1
ATOM 1232 C CA . HIS A 1 169 ? 0.229 1.581 -0.808 1.00 85.31 169 HIS A CA 1
ATOM 1233 C C . HIS A 1 169 ? 1.371 0.999 -1.635 1.00 85.31 169 HIS A C 1
ATOM 1235 O O . HIS A 1 169 ? 2.545 1.290 -1.410 1.00 85.31 169 HIS A O 1
ATOM 1241 N N . VAL A 1 170 ? 1.025 0.215 -2.647 1.00 84.44 170 VAL A N 1
ATOM 1242 C CA . VAL A 1 170 ? 1.956 -0.282 -3.658 1.00 84.44 170 VAL A CA 1
ATOM 1243 C C . VAL A 1 170 ? 1.854 0.547 -4.938 1.00 84.44 170 VAL A C 1
ATOM 1245 O O . VAL A 1 170 ? 0.916 1.311 -5.154 1.00 84.44 170 VAL A O 1
ATOM 1248 N N . ARG A 1 171 ? 2.828 0.382 -5.842 1.00 82.50 171 ARG A N 1
ATOM 1249 C CA . ARG A 1 171 ? 2.914 1.158 -7.093 1.00 82.50 171 ARG A CA 1
ATOM 1250 C C . ARG A 1 171 ? 1.613 1.154 -7.909 1.00 82.50 171 ARG A C 1
ATOM 1252 O O . ARG A 1 171 ? 1.296 2.167 -8.524 1.00 82.50 171 ARG A O 1
ATOM 1259 N N . SER A 1 172 ? 0.881 0.039 -7.949 1.00 82.88 172 SER A N 1
ATOM 1260 C CA . SER A 1 172 ? -0.385 -0.050 -8.691 1.00 82.88 172 SER A CA 1
ATOM 1261 C C . SER A 1 172 ? -1.445 0.915 -8.168 1.00 82.88 172 SER A C 1
ATOM 1263 O O . SER A 1 172 ? -2.148 1.511 -8.976 1.00 82.88 172 SER A O 1
ATOM 1265 N N . ASP A 1 173 ? -1.495 1.140 -6.857 1.00 86.69 173 ASP A N 1
ATOM 1266 C CA . ASP A 1 173 ? -2.519 1.974 -6.221 1.00 86.69 173 ASP A CA 1
ATOM 1267 C C . ASP A 1 173 ? -2.358 3.438 -6.642 1.00 86.69 173 ASP A C 1
ATOM 1269 O O . ASP A 1 173 ? -3.325 4.147 -6.922 1.00 86.69 173 ASP A O 1
ATOM 1273 N N . CYS A 1 174 ? -1.110 3.890 -6.787 1.00 84.56 174 CYS A N 1
ATOM 1274 C CA . CYS A 1 174 ? -0.828 5.227 -7.287 1.00 84.56 174 CYS A CA 1
ATOM 1275 C C . CYS A 1 174 ? -1.225 5.368 -8.771 1.00 84.56 174 CYS A C 1
ATOM 1277 O O . CYS A 1 174 ? -1.754 6.401 -9.193 1.00 84.56 174 CYS A O 1
ATOM 1279 N N . LEU A 1 175 ? -1.003 4.316 -9.568 1.00 79.75 175 LEU A N 1
ATOM 1280 C CA . LEU A 1 175 ? -1.270 4.293 -11.011 1.00 79.75 175 LEU A CA 1
ATOM 1281 C C . LEU A 1 175 ? -2.765 4.248 -11.365 1.00 79.75 175 LEU A C 1
ATOM 1283 O O . LEU A 1 175 ? -3.121 4.602 -12.494 1.00 79.75 175 LEU A O 1
ATOM 1287 N N . ASP A 1 176 ? -3.642 3.889 -10.424 1.00 82.88 176 ASP A N 1
ATOM 1288 C CA . ASP A 1 176 ? -5.096 3.908 -10.629 1.00 82.88 176 ASP A CA 1
ATOM 1289 C C . ASP A 1 176 ? -5.616 5.309 -10.981 1.00 82.88 176 ASP A C 1
ATOM 1291 O O . ASP A 1 176 ? -6.516 5.462 -11.818 1.00 82.88 176 ASP A O 1
ATOM 1295 N N . CYS A 1 177 ? -5.014 6.341 -10.378 1.00 80.94 177 CYS A N 1
ATOM 1296 C CA . CYS A 1 177 ? -5.294 7.744 -10.682 1.00 80.94 177 CYS A CA 1
ATOM 1297 C C . CYS A 1 177 ? -4.201 8.379 -11.554 1.00 80.94 177 CYS A C 1
ATOM 1299 O O . CYS A 1 177 ? -4.525 9.073 -12.521 1.00 80.94 177 CYS A O 1
ATOM 1301 N N . HIS A 1 178 ? -2.921 8.121 -11.270 1.00 80.25 178 HIS A N 1
ATOM 1302 C CA . HIS A 1 178 ? -1.797 8.647 -12.047 1.00 80.25 178 HIS A CA 1
ATOM 1303 C C . HIS A 1 178 ? -1.528 7.792 -13.287 1.00 80.25 178 HIS A C 1
ATOM 1305 O O . HIS A 1 178 ? -0.499 7.123 -13.413 1.00 80.25 178 HIS A O 1
ATOM 1311 N N . ARG A 1 179 ? -2.472 7.811 -14.233 1.00 70.88 179 ARG A N 1
ATOM 1312 C CA . ARG A 1 179 ? -2.339 7.019 -15.456 1.00 70.88 179 ARG A CA 1
ATOM 1313 C C . ARG A 1 179 ? -1.138 7.494 -16.283 1.00 70.88 179 ARG A C 1
ATOM 1315 O O . ARG A 1 179 ? -1.056 8.680 -16.615 1.00 70.88 179 ARG A O 1
ATOM 1322 N N . PRO A 1 180 ? -0.234 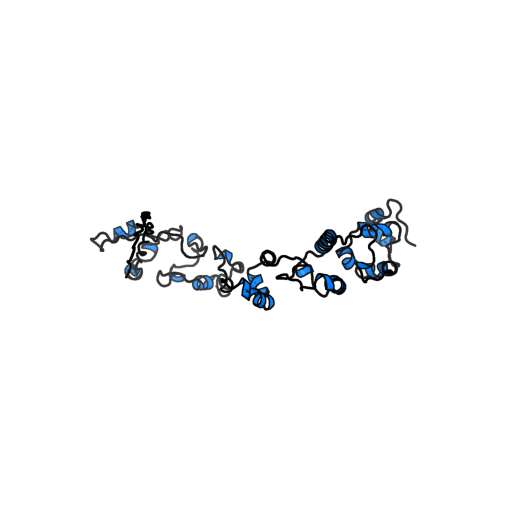6.585 -16.682 1.00 62.25 180 PRO A N 1
ATOM 1323 C CA . PRO A 1 180 ? 0.949 6.923 -17.454 1.00 62.25 180 PRO A CA 1
ATOM 1324 C C . PRO A 1 180 ? 0.561 7.148 -18.916 1.00 62.25 180 PRO A C 1
ATOM 1326 O O . PRO A 1 180 ? 0.690 6.268 -19.760 1.00 62.25 180 PRO A O 1
ATOM 1329 N 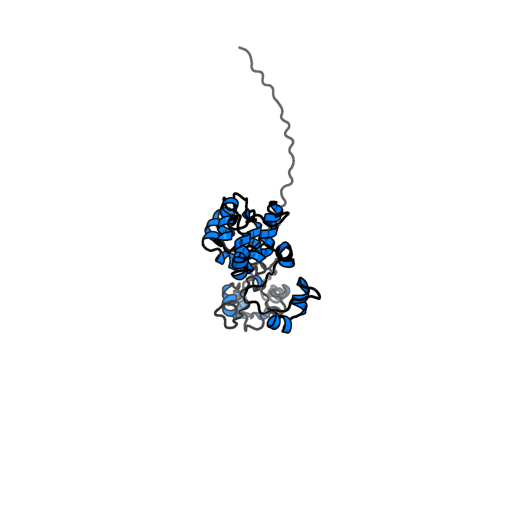N . SER A 1 181 ? 0.073 8.342 -19.230 1.00 67.19 181 SER A N 1
ATOM 1330 C CA . SER A 1 181 ? 0.081 8.830 -20.605 1.00 67.19 181 SER A CA 1
ATOM 1331 C C . SER A 1 181 ? 1.240 9.804 -20.749 1.00 67.19 181 SER A C 1
ATOM 1333 O O . SER A 1 181 ? 1.287 10.837 -20.083 1.00 67.19 181 SER A O 1
ATOM 1335 N N . ALA A 1 182 ? 2.183 9.465 -21.632 1.00 64.38 182 ALA A N 1
ATOM 1336 C CA . ALA A 1 182 ? 3.343 10.296 -21.956 1.00 64.38 182 ALA A CA 1
ATOM 1337 C C . ALA A 1 182 ? 2.953 11.687 -22.498 1.00 64.38 182 ALA A C 1
ATOM 1339 O O . ALA A 1 182 ? 3.773 12.598 -22.485 1.00 64.38 182 ALA A O 1
ATOM 1340 N N . ALA A 1 183 ? 1.707 11.843 -22.960 1.00 61.91 183 ALA A N 1
ATOM 1341 C CA . ALA A 1 183 ? 1.161 13.074 -23.521 1.00 61.91 183 ALA A CA 1
ATOM 1342 C C . ALA A 1 183 ? 0.149 13.781 -22.597 1.00 61.91 183 ALA A C 1
ATOM 1344 O O . ALA A 1 183 ? -0.478 14.745 -23.033 1.00 61.91 183 ALA A O 1
ATOM 1345 N N . SER A 1 184 ? -0.087 13.294 -21.370 1.00 65.31 184 SER A N 1
ATOM 1346 C CA . SER A 1 184 ? -1.148 13.846 -20.515 1.00 65.31 184 SER A CA 1
ATOM 1347 C C . SER A 1 184 ? -0.754 15.210 -19.930 1.00 65.31 184 SER A C 1
ATOM 1349 O O . SER A 1 184 ? 0.215 15.265 -19.173 1.00 65.31 184 SER A O 1
ATOM 1351 N N . PRO A 1 185 ? -1.506 16.301 -20.185 1.00 55.91 185 PRO A N 1
ATOM 1352 C CA . PRO A 1 185 ? -1.173 17.637 -19.674 1.00 55.91 185 PRO A CA 1
ATOM 1353 C C . PRO A 1 185 ? -1.469 17.859 -18.181 1.00 55.91 185 PRO A C 1
ATOM 1355 O O . PRO A 1 185 ? -1.347 18.982 -17.699 1.00 55.91 185 PRO A O 1
ATOM 1358 N N . GLY A 1 186 ? -1.889 16.836 -17.434 1.00 56.38 186 GLY A N 1
ATOM 1359 C CA . GLY A 1 186 ? -2.258 16.996 -16.031 1.00 56.38 186 GLY A CA 1
ATOM 1360 C C . GLY A 1 186 ? -2.268 15.679 -15.270 1.00 56.38 186 GLY A C 1
ATOM 1361 O O . GLY A 1 186 ? -2.867 14.701 -15.716 1.00 56.38 186 GLY A O 1
ATOM 1362 N N . GLY A 1 187 ? -1.595 15.673 -14.117 1.00 61.03 187 GLY A N 1
ATOM 1363 C CA . GLY A 1 187 ? -1.642 14.589 -13.132 1.00 61.03 187 GLY A CA 1
ATOM 1364 C C . GLY A 1 187 ? -0.759 13.374 -13.423 1.00 61.03 187 GLY A C 1
ATOM 1365 O O . GLY A 1 187 ? -0.915 12.357 -12.758 1.00 61.03 187 GLY A O 1
ATOM 1366 N N . GLY A 1 188 ? 0.148 13.436 -14.399 1.00 69.50 188 GLY A N 1
ATOM 1367 C CA . GLY A 1 188 ? 1.096 12.353 -14.679 1.00 69.50 188 GLY A CA 1
ATOM 1368 C C . GLY A 1 188 ? 2.395 12.459 -13.873 1.00 69.50 188 GLY A C 1
ATOM 1369 O O . GLY A 1 188 ? 2.746 13.526 -13.381 1.00 69.50 188 GLY A O 1
ATOM 1370 N N . TYR A 1 189 ? 3.146 11.358 -13.802 1.00 74.38 189 TYR A N 1
ATOM 1371 C CA . TYR A 1 189 ? 4.518 11.324 -13.266 1.00 74.38 189 TYR A CA 1
ATOM 1372 C C . TYR A 1 189 ? 5.564 11.966 -14.194 1.00 74.38 189 TYR A C 1
ATOM 1374 O O . TYR A 1 189 ? 6.725 12.103 -13.819 1.00 74.38 189 TYR A O 1
ATOM 1382 N N . HIS A 1 190 ? 5.169 12.340 -15.412 1.00 78.62 190 HIS A N 1
ATOM 1383 C CA . HIS A 1 190 ? 6.045 12.933 -16.414 1.00 78.62 190 HIS A CA 1
ATOM 1384 C C . HIS A 1 190 ? 5.819 14.448 -16.522 1.00 78.62 190 HIS A C 1
ATOM 1386 O O . HIS A 1 190 ? 4.679 14.902 -16.391 1.00 78.62 190 HIS A O 1
ATOM 1392 N N . PRO A 1 191 ? 6.872 15.239 -16.803 1.00 75.12 191 PRO A N 1
ATOM 1393 C CA . PRO A 1 191 ? 6.717 16.658 -17.096 1.00 75.12 191 PRO A CA 1
ATOM 1394 C C . PRO A 1 191 ? 5.868 16.871 -18.356 1.00 75.12 191 PRO A C 1
ATOM 1396 O O . PRO A 1 191 ? 5.823 16.027 -19.251 1.00 75.12 191 PRO A O 1
ATOM 1399 N N . VAL A 1 192 ? 5.221 18.034 -18.447 1.00 75.19 192 VAL A N 1
ATOM 1400 C CA . VAL A 1 192 ? 4.314 18.388 -19.557 1.00 75.19 192 VAL A CA 1
ATOM 1401 C C . VAL A 1 192 ? 4.984 18.377 -20.935 1.00 75.19 192 VAL A C 1
ATOM 1403 O O . VAL A 1 192 ? 4.297 18.244 -21.943 1.00 75.19 192 VAL A O 1
ATOM 1406 N N . ASP A 1 193 ? 6.312 18.495 -20.988 1.00 77.69 193 ASP A N 1
ATOM 1407 C CA . ASP A 1 193 ? 7.114 18.452 -22.210 1.00 77.69 193 ASP A CA 1
ATOM 1408 C C . ASP A 1 193 ? 7.956 17.170 -22.346 1.00 77.69 193 ASP A C 1
ATOM 1410 O O . ASP A 1 193 ? 8.976 17.131 -23.046 1.00 77.69 193 ASP A O 1
ATOM 1414 N N . PHE A 1 194 ? 7.521 16.097 -21.675 1.00 80.94 194 PHE A N 1
ATOM 1415 C CA . PHE A 1 194 ? 8.211 14.813 -21.677 1.00 80.94 194 PHE A CA 1
ATOM 1416 C C . PHE A 1 194 ? 8.489 14.310 -23.090 1.00 80.94 194 PHE A C 1
ATOM 1418 O O . PHE A 1 194 ? 9.631 13.990 -23.386 1.00 80.94 194 PHE A O 1
ATOM 1425 N N . LEU A 1 195 ? 7.504 14.304 -23.996 1.00 79.62 195 LEU A N 1
ATOM 1426 C CA . LEU A 1 195 ? 7.706 13.813 -25.367 1.00 79.62 195 LEU A CA 1
ATOM 1427 C C . LEU A 1 195 ? 8.778 14.593 -26.142 1.00 79.62 195 LEU A C 1
ATOM 1429 O O . LEU A 1 195 ? 9.429 14.021 -27.015 1.00 79.62 195 LEU A O 1
ATOM 1433 N N . GLN A 1 196 ? 8.980 15.875 -25.828 1.00 79.75 196 GLN A N 1
ATOM 1434 C CA . GLN A 1 196 ? 9.982 16.713 -26.483 1.00 79.75 196 GLN A CA 1
ATOM 1435 C C . GLN A 1 196 ? 11.393 16.460 -25.937 1.00 79.75 196 GLN A C 1
ATOM 1437 O O . GLN A 1 196 ? 12.347 16.456 -26.713 1.00 79.75 196 GLN A O 1
ATOM 1442 N N . ARG A 1 197 ? 11.546 16.237 -24.624 1.00 78.88 197 ARG A N 1
ATOM 1443 C CA . ARG A 1 197 ? 12.864 16.041 -23.978 1.00 78.88 197 ARG A CA 1
ATOM 1444 C C . ARG A 1 197 ? 13.276 14.579 -23.807 1.00 78.88 197 ARG A C 1
ATOM 1446 O O . ARG A 1 197 ? 14.461 14.295 -23.639 1.00 78.88 197 ARG A O 1
ATOM 1453 N N . HIS A 1 198 ? 12.320 13.658 -23.878 1.00 83.00 198 HIS A N 1
ATOM 1454 C CA . HIS A 1 198 ? 12.492 12.218 -23.685 1.00 83.00 198 HIS A CA 1
ATOM 1455 C C . HIS A 1 198 ? 13.659 11.614 -24.486 1.00 83.00 198 HIS A C 1
ATOM 1457 O O . HIS A 1 198 ? 14.421 10.868 -23.878 1.00 83.00 198 HIS A O 1
ATOM 1463 N N . PRO A 1 199 ? 13.877 11.926 -25.783 1.00 77.56 199 PRO A N 1
ATOM 1464 C CA . PRO A 1 199 ? 14.971 11.310 -26.539 1.00 77.56 199 PRO A CA 1
ATOM 1465 C C . PRO A 1 199 ? 16.356 11.613 -25.949 1.00 77.56 199 PRO A C 1
ATOM 1467 O O . PRO A 1 199 ? 17.184 10.718 -25.797 1.00 77.56 199 PRO A O 1
ATOM 1470 N N . THR A 1 200 ? 16.595 12.870 -25.567 1.00 76.06 200 THR A N 1
ATOM 1471 C CA . THR A 1 200 ? 17.847 13.294 -24.926 1.00 76.06 200 THR A CA 1
ATOM 1472 C C . THR A 1 200 ? 17.956 12.737 -23.510 1.00 76.06 200 THR A C 1
ATOM 1474 O O . THR A 1 200 ? 18.997 12.194 -23.153 1.00 76.06 200 THR A O 1
ATOM 1477 N N . SER A 1 201 ? 16.868 12.789 -22.738 1.00 77.12 201 SER A N 1
ATOM 1478 C CA . SER A 1 201 ? 16.810 12.245 -21.378 1.00 77.12 201 SER A CA 1
ATOM 1479 C C . SER A 1 201 ? 17.096 10.738 -21.336 1.00 77.12 201 SER A C 1
ATOM 1481 O O . SER A 1 201 ? 17.864 10.276 -20.492 1.00 77.12 201 SER A O 1
ATOM 1483 N N . ALA A 1 202 ? 16.557 9.974 -22.293 1.00 76.44 202 ALA A N 1
ATOM 1484 C CA . ALA A 1 202 ? 16.790 8.540 -22.440 1.00 76.44 202 ALA A CA 1
ATOM 1485 C C . ALA A 1 202 ? 18.232 8.226 -22.873 1.00 76.44 202 ALA A C 1
ATOM 1487 O O . ALA A 1 202 ? 18.853 7.324 -22.312 1.00 76.44 202 ALA A O 1
ATOM 1488 N N . TYR A 1 203 ? 18.794 8.993 -23.816 1.00 72.81 203 TYR A N 1
ATOM 1489 C CA . TYR A 1 203 ? 20.193 8.853 -24.238 1.00 72.81 203 TYR A CA 1
ATOM 1490 C C . TYR A 1 203 ? 21.175 9.141 -23.087 1.00 72.81 203 TYR A C 1
ATOM 1492 O O . TYR A 1 203 ? 22.136 8.397 -22.876 1.00 72.81 203 TYR A O 1
ATOM 1500 N N . ASN A 1 204 ? 20.895 10.184 -22.300 1.00 74.75 204 ASN A N 1
ATOM 1501 C CA . ASN A 1 204 ? 21.723 10.621 -21.174 1.00 74.75 204 ASN A CA 1
ATOM 1502 C C . ASN A 1 204 ? 21.441 9.879 -19.857 1.00 74.75 204 ASN A C 1
ATOM 1504 O O . ASN A 1 204 ? 22.226 10.007 -18.920 1.00 74.75 204 ASN A O 1
ATOM 1508 N N . ARG A 1 205 ? 20.358 9.091 -19.780 1.00 73.31 205 ARG A N 1
ATOM 1509 C CA . ARG A 1 205 ? 19.886 8.393 -18.566 1.00 73.31 205 ARG A CA 1
ATOM 1510 C C . ARG A 1 205 ? 19.559 9.340 -17.405 1.00 73.31 205 ARG A C 1
ATOM 1512 O O . ARG A 1 205 ? 19.863 9.049 -16.254 1.00 73.31 205 ARG A O 1
ATOM 1519 N N . GLU A 1 206 ? 18.942 10.478 -17.704 1.00 73.88 206 GLU A N 1
ATOM 1520 C CA . GLU A 1 206 ? 18.618 11.505 -16.699 1.00 73.88 206 GLU A CA 1
ATOM 1521 C C . GLU A 1 206 ? 17.536 11.048 -15.698 1.00 73.88 206 GLU A C 1
ATOM 1523 O O . GLU A 1 206 ? 17.432 11.614 -14.613 1.00 73.88 206 GLU A O 1
ATOM 1528 N N . ILE A 1 207 ? 16.747 10.018 -16.038 1.00 71.62 207 ILE A N 1
ATOM 1529 C CA . ILE A 1 207 ? 15.701 9.424 -15.191 1.00 71.62 207 ILE A CA 1
ATOM 1530 C C . ILE A 1 207 ? 15.862 7.897 -15.184 1.00 71.62 207 ILE A C 1
ATOM 1532 O O . ILE A 1 207 ? 16.015 7.280 -16.241 1.00 71.62 207 ILE A O 1
ATOM 1536 N N . SER A 1 208 ? 15.773 7.267 -14.006 1.00 75.69 208 SER A N 1
ATOM 1537 C CA . SER A 1 208 ? 15.701 5.804 -13.888 1.00 75.69 208 SER A CA 1
ATOM 1538 C C . SER A 1 208 ? 14.292 5.323 -14.245 1.00 75.69 208 SER A C 1
ATOM 1540 O O . SER A 1 208 ? 13.436 5.089 -13.396 1.00 75.69 208 SER A O 1
ATOM 1542 N N . CYS A 1 209 ? 14.020 5.192 -15.544 1.00 75.56 209 CYS A N 1
ATOM 1543 C CA . CYS A 1 209 ? 12.717 4.754 -16.051 1.00 75.56 209 CYS A CA 1
ATOM 1544 C C . CYS A 1 209 ? 12.308 3.377 -15.500 1.00 75.56 209 CYS A C 1
ATOM 1546 O O . CYS A 1 209 ? 11.117 3.099 -15.370 1.00 75.56 209 CYS A O 1
ATOM 1548 N N . SER A 1 210 ? 13.284 2.529 -15.153 1.00 75.44 210 SER A N 1
ATOM 1549 C CA . SER A 1 210 ? 13.088 1.215 -14.525 1.00 75.44 210 SER A CA 1
ATOM 1550 C C . SER A 1 210 ? 12.438 1.272 -13.146 1.00 75.44 210 SER A C 1
ATOM 1552 O O . SER A 1 210 ? 11.842 0.285 -12.717 1.00 75.44 210 SER A O 1
ATOM 1554 N N . ASP A 1 211 ? 12.495 2.421 -12.474 1.00 76.19 211 ASP A N 1
ATOM 1555 C CA . ASP A 1 211 ? 11.886 2.598 -11.156 1.00 76.19 211 ASP A CA 1
ATOM 1556 C C . ASP A 1 211 ? 10.355 2.580 -11.239 1.00 76.19 211 ASP A C 1
ATOM 1558 O O . ASP A 1 211 ? 9.689 2.279 -10.249 1.00 76.19 211 ASP A O 1
ATOM 1562 N N . CYS A 1 212 ? 9.787 2.843 -12.423 1.00 74.50 212 CYS A N 1
ATOM 1563 C CA . CYS A 1 212 ? 8.343 2.822 -12.672 1.00 74.50 212 CYS A CA 1
ATOM 1564 C C . CYS A 1 212 ? 7.927 1.888 -13.824 1.00 74.50 212 CYS A C 1
ATOM 1566 O O . CYS A 1 212 ? 6.818 1.355 -13.796 1.00 74.50 212 CYS A O 1
ATOM 1568 N N . HIS A 1 213 ? 8.790 1.649 -14.816 1.00 75.50 213 HIS A N 1
ATOM 1569 C CA . HIS A 1 213 ? 8.471 0.912 -16.043 1.00 75.50 213 HIS A CA 1
ATOM 1570 C C . HIS A 1 213 ? 9.311 -0.357 -16.218 1.00 75.50 213 HIS A C 1
ATOM 1572 O O . HIS A 1 213 ? 10.506 -0.384 -15.944 1.00 75.50 213 HIS A O 1
ATOM 1578 N N . ASN A 1 214 ? 8.720 -1.396 -16.817 1.00 73.19 214 ASN A N 1
ATOM 1579 C CA . ASN A 1 214 ? 9.501 -2.488 -17.399 1.00 73.19 214 ASN A CA 1
ATOM 1580 C C . ASN A 1 214 ? 10.098 -2.025 -18.739 1.00 73.19 214 ASN A C 1
ATOM 1582 O O . ASN A 1 214 ? 9.493 -2.206 -19.797 1.00 73.19 214 ASN A O 1
ATOM 1586 N N . VAL A 1 215 ? 11.266 -1.386 -18.667 1.00 69.69 215 VAL A N 1
ATOM 1587 C CA . VAL A 1 215 ? 11.914 -0.672 -19.779 1.00 69.69 215 VAL A CA 1
ATOM 1588 C C . VAL A 1 215 ? 12.095 -1.507 -21.050 1.00 69.69 215 VAL A C 1
ATOM 1590 O O . VAL A 1 215 ? 11.912 -0.971 -22.136 1.00 69.69 215 VAL A O 1
ATOM 1593 N N . GLY A 1 216 ? 12.356 -2.815 -20.946 1.00 68.56 216 GLY A N 1
ATOM 1594 C CA . GLY A 1 216 ? 12.590 -3.658 -22.126 1.00 68.56 216 GLY A CA 1
ATOM 1595 C C . GLY A 1 216 ? 11.370 -3.754 -23.050 1.00 68.56 216 GLY A C 1
ATOM 1596 O O . GLY A 1 216 ? 11.465 -3.508 -24.249 1.00 68.56 216 GLY A O 1
ATOM 1597 N N . HIS A 1 217 ? 10.193 -4.064 -22.497 1.00 72.62 217 HIS A N 1
ATOM 1598 C CA . HIS A 1 217 ? 8.958 -4.165 -23.287 1.00 72.62 217 HIS A CA 1
ATOM 1599 C C . HIS A 1 217 ? 8.266 -2.805 -23.463 1.00 72.62 217 HIS A C 1
ATOM 1601 O O . HIS A 1 217 ? 7.655 -2.531 -24.499 1.00 72.62 217 HIS A O 1
ATOM 1607 N N . PHE A 1 218 ? 8.358 -1.933 -22.457 1.00 77.44 218 PHE A N 1
ATOM 1608 C CA . PHE A 1 218 ? 7.673 -0.645 -22.456 1.00 77.44 218 PHE A CA 1
ATOM 1609 C C . PHE A 1 218 ? 8.138 0.254 -23.606 1.00 77.44 218 PHE A C 1
ATOM 1611 O O . PHE A 1 218 ? 7.291 0.715 -24.375 1.00 77.44 218 PHE A O 1
ATOM 1618 N N . CYS A 1 219 ? 9.455 0.434 -23.777 1.00 77.25 219 CYS A N 1
ATOM 1619 C CA . CYS A 1 219 ? 10.015 1.277 -24.836 1.00 77.25 219 CYS A CA 1
ATOM 1620 C C . CYS A 1 219 ? 9.529 0.818 -26.219 1.00 77.25 219 CYS A C 1
ATOM 1622 O O . CYS A 1 219 ? 8.998 1.612 -26.992 1.00 77.25 219 CYS A O 1
ATOM 1624 N N . GLN A 1 220 ? 9.610 -0.487 -26.492 1.00 75.44 220 GLN A N 1
ATOM 1625 C CA . GLN A 1 220 ? 9.177 -1.070 -27.763 1.00 75.44 220 GLN A CA 1
ATOM 1626 C C . GLN A 1 220 ? 7.676 -0.869 -28.003 1.00 75.44 220 GLN A C 1
ATOM 1628 O O . GLN A 1 220 ? 7.277 -0.421 -29.075 1.00 75.44 220 GLN A O 1
ATOM 1633 N N . SER A 1 221 ? 6.840 -1.143 -26.996 1.00 77.44 221 SER A N 1
ATOM 1634 C CA . SER A 1 221 ? 5.381 -1.048 -27.124 1.00 77.44 221 SER A CA 1
ATOM 1635 C C . SER A 1 221 ? 4.881 0.384 -27.350 1.00 77.44 221 SER A C 1
ATOM 1637 O O . SER A 1 221 ? 4.027 0.603 -28.209 1.00 77.44 221 SER A O 1
ATOM 1639 N N . CYS A 1 222 ? 5.438 1.369 -26.636 1.00 78.44 222 CYS A N 1
ATOM 1640 C CA . CYS A 1 222 ? 5.067 2.776 -26.786 1.00 78.44 222 CYS A CA 1
ATOM 1641 C C . CYS A 1 222 ? 5.482 3.299 -28.165 1.00 78.44 222 CYS A C 1
ATOM 1643 O O . CYS A 1 222 ? 4.665 3.861 -28.895 1.00 78.44 222 CYS A O 1
ATOM 1645 N N . HIS A 1 223 ? 6.725 3.033 -28.571 1.00 78.38 223 HIS A N 1
ATOM 1646 C CA . HIS A 1 223 ? 7.208 3.425 -29.891 1.00 78.38 223 HIS A CA 1
ATOM 1647 C C . HIS A 1 223 ? 6.445 2.713 -31.017 1.00 78.38 223 HIS A C 1
ATOM 1649 O O . HIS A 1 223 ? 6.125 3.341 -32.021 1.00 78.38 223 HIS A O 1
ATOM 1655 N N . GLN A 1 224 ? 6.049 1.451 -30.843 1.00 76.94 224 GLN A N 1
ATOM 1656 C CA . GLN A 1 224 ? 5.181 0.749 -31.790 1.00 76.94 224 GLN A CA 1
ATOM 1657 C C . GLN A 1 224 ? 3.801 1.395 -31.921 1.00 76.94 224 GLN A C 1
ATOM 1659 O O . GLN A 1 224 ? 3.350 1.627 -33.042 1.00 76.94 224 GLN A O 1
ATOM 1664 N N . GLN A 1 225 ? 3.148 1.722 -30.805 1.00 79.31 225 GLN A N 1
ATOM 1665 C CA . GLN A 1 225 ? 1.850 2.408 -30.810 1.00 79.31 225 GLN A CA 1
ATOM 1666 C C . GLN A 1 225 ? 1.944 3.813 -31.417 1.00 79.31 225 GLN A C 1
ATOM 1668 O O . GLN A 1 225 ? 1.031 4.244 -32.115 1.00 79.31 225 GLN A O 1
ATOM 1673 N N . ALA A 1 226 ? 3.069 4.499 -31.211 1.00 75.50 226 ALA A N 1
ATOM 1674 C CA . ALA A 1 226 ? 3.358 5.805 -31.796 1.00 75.50 226 ALA A CA 1
ATOM 1675 C C . ALA A 1 226 ? 3.766 5.745 -33.284 1.00 75.50 226 ALA A C 1
ATOM 1677 O O . ALA A 1 226 ? 4.062 6.780 -33.878 1.00 75.50 226 ALA A O 1
ATOM 1678 N N . GLY A 1 227 ? 3.822 4.555 -33.898 1.00 71.75 227 GLY A N 1
ATOM 1679 C CA . GLY A 1 227 ? 4.279 4.382 -35.282 1.00 71.75 227 GLY A CA 1
ATOM 1680 C C . GLY A 1 227 ? 5.781 4.623 -35.475 1.00 71.75 227 GLY A C 1
ATOM 1681 O O . GLY A 1 227 ? 6.261 4.711 -36.602 1.00 71.75 227 GLY A O 1
ATOM 1682 N N . LEU A 1 228 ? 6.535 4.693 -34.380 1.00 72.31 228 LEU A N 1
ATOM 1683 C CA . LEU A 1 228 ? 7.979 4.885 -34.309 1.00 72.31 228 LEU A CA 1
ATOM 1684 C C . LEU A 1 228 ? 8.734 3.543 -34.372 1.00 72.31 228 LEU A C 1
ATOM 1686 O O . LEU A 1 228 ? 9.695 3.310 -33.642 1.00 72.31 228 LEU A O 1
ATOM 1690 N N . VAL A 1 229 ? 8.277 2.638 -35.239 1.00 65.19 229 VAL A N 1
ATOM 1691 C CA . VAL A 1 229 ? 8.924 1.347 -35.511 1.00 65.19 229 VAL A CA 1
ATOM 1692 C C . VAL A 1 229 ? 9.646 1.394 -36.840 1.00 65.19 229 VAL A C 1
ATOM 1694 O O . VAL A 1 229 ? 9.120 1.876 -37.844 1.00 65.19 229 VAL A O 1
ATOM 1697 N N . ALA A 1 230 ? 10.861 0.862 -36.873 1.00 56.34 230 ALA A N 1
ATOM 1698 C CA . ALA A 1 230 ? 11.572 0.753 -38.128 1.00 56.34 230 ALA A CA 1
ATOM 1699 C C . ALA A 1 230 ? 11.033 -0.413 -38.955 1.00 56.34 230 ALA A C 1
ATOM 1701 O O . ALA A 1 230 ? 10.995 -1.559 -38.522 1.00 56.34 230 ALA A O 1
ATOM 1702 N N . GLN A 1 231 ? 10.637 -0.102 -40.185 1.00 56.03 231 GLN A N 1
ATOM 1703 C CA . GLN A 1 231 ? 10.194 -1.082 -41.178 1.00 56.03 231 GLN A CA 1
ATOM 1704 C C . GLN A 1 231 ? 11.381 -1.695 -41.956 1.00 56.03 231 GLN A C 1
ATOM 1706 O O . GLN A 1 231 ? 11.195 -2.589 -42.778 1.00 56.03 231 GLN A O 1
ATOM 1711 N N . ARG A 1 232 ? 12.602 -1.186 -41.726 1.00 57.59 232 ARG A N 1
ATOM 1712 C CA . ARG A 1 232 ? 13.901 -1.589 -42.306 1.00 57.59 232 ARG A CA 1
ATOM 1713 C C . ARG A 1 232 ? 15.004 -1.356 -41.260 1.00 57.59 232 ARG A C 1
ATOM 1715 O O . ARG A 1 232 ? 14.679 -0.977 -40.141 1.00 57.59 232 ARG A O 1
ATOM 1722 N N . ALA A 1 233 ? 16.283 -1.540 -41.607 1.00 57.50 233 ALA A N 1
ATOM 1723 C CA . ALA A 1 233 ? 17.401 -1.180 -40.728 1.00 57.50 233 ALA A CA 1
ATOM 1724 C C . ALA A 1 233 ? 17.189 0.222 -40.120 1.00 57.50 233 ALA A C 1
ATOM 1726 O O . ALA A 1 233 ? 16.918 1.183 -40.846 1.00 57.50 233 ALA A O 1
ATOM 1727 N N . LEU A 1 234 ? 17.240 0.303 -38.787 1.00 55.91 234 LEU A N 1
ATOM 1728 C CA . LEU A 1 234 ? 16.912 1.500 -38.013 1.00 55.91 234 LEU A CA 1
ATOM 1729 C C . LEU A 1 234 ? 17.736 2.703 -38.494 1.00 55.91 234 LEU A C 1
ATOM 1731 O O . LEU A 1 234 ? 18.965 2.672 -38.500 1.00 55.91 234 LEU A O 1
ATOM 1735 N N . GLY A 1 235 ? 17.051 3.771 -38.910 1.00 54.94 235 GLY A N 1
ATOM 1736 C CA . GLY A 1 235 ? 17.689 5.057 -39.190 1.00 54.94 235 GLY A CA 1
ATOM 1737 C C . GLY A 1 235 ? 18.267 5.669 -37.908 1.00 54.94 235 GLY A C 1
ATOM 1738 O O . GLY A 1 235 ? 17.754 5.424 -36.815 1.00 54.94 235 GLY A O 1
ATOM 1739 N N . SER A 1 236 ? 19.304 6.507 -38.018 1.00 57.34 236 SER A N 1
ATOM 1740 C CA . SER A 1 236 ? 20.016 7.060 -36.848 1.00 57.34 236 SER A CA 1
ATOM 1741 C C . SER A 1 236 ? 19.193 7.997 -35.957 1.00 57.34 236 SER A C 1
ATOM 1743 O O . SER A 1 236 ? 19.685 8.426 -34.918 1.00 57.34 236 SER A O 1
ATOM 1745 N N . GLY A 1 237 ? 17.948 8.310 -36.331 1.00 55.91 237 GLY A N 1
ATOM 1746 C CA . GLY A 1 237 ? 17.059 9.172 -35.548 1.00 55.91 237 GLY A CA 1
ATOM 1747 C C . GLY A 1 237 ? 16.668 8.604 -34.178 1.00 55.91 237 GLY A C 1
ATOM 1748 O O . GLY A 1 237 ? 16.214 9.367 -33.339 1.00 55.91 237 GLY A O 1
ATOM 1749 N N . TYR A 1 238 ? 16.876 7.303 -33.943 1.00 57.34 238 TYR A N 1
ATOM 1750 C CA . TYR A 1 238 ? 16.648 6.637 -32.649 1.00 57.34 238 TYR A CA 1
ATOM 1751 C C . TYR A 1 238 ? 17.912 6.510 -31.776 1.00 57.34 238 TYR A C 1
ATOM 1753 O O . TYR A 1 238 ? 17.842 5.954 -30.685 1.00 57.34 238 TYR A O 1
ATOM 1761 N N . HIS A 1 239 ? 19.059 6.992 -32.263 1.00 71.44 239 HIS A N 1
ATOM 1762 C CA . HIS A 1 239 ? 20.346 6.970 -31.563 1.00 71.44 239 HIS A CA 1
ATOM 1763 C C . HIS A 1 239 ? 20.760 8.410 -31.206 1.00 71.44 239 HIS A C 1
ATOM 1765 O O . HIS A 1 239 ? 19.941 9.228 -30.804 1.00 71.44 239 HIS A O 1
ATOM 1771 N N . ASP A 1 240 ? 22.025 8.751 -31.414 1.00 62.94 240 ASP A N 1
ATOM 1772 C CA . ASP A 1 240 ? 22.606 10.089 -31.289 1.00 62.94 240 ASP A CA 1
ATOM 1773 C C . ASP A 1 240 ? 22.287 11.014 -32.488 1.00 62.94 240 ASP A C 1
ATOM 1775 O O . ASP A 1 240 ? 22.862 12.093 -32.623 1.00 62.94 240 ASP A O 1
ATOM 1779 N N . GLY A 1 241 ? 21.412 10.594 -33.411 1.00 62.41 241 GLY A N 1
ATOM 1780 C CA . GLY A 1 241 ? 21.128 11.326 -34.647 1.00 62.41 241 GLY A CA 1
ATOM 1781 C C . GLY A 1 241 ? 22.237 11.219 -35.701 1.00 62.41 241 GLY A C 1
ATOM 1782 O O . GLY A 1 241 ? 22.070 11.726 -36.814 1.00 62.41 241 GLY A O 1
ATOM 1783 N N . ASN A 1 242 ? 23.336 10.509 -35.428 1.00 68.06 242 ASN A N 1
ATOM 1784 C CA . ASN A 1 242 ? 24.481 10.417 -36.323 1.00 68.06 242 ASN A CA 1
ATOM 1785 C C . ASN A 1 242 ? 24.226 9.433 -37.470 1.00 68.06 242 ASN A C 1
ATOM 1787 O O . ASN A 1 242 ? 24.193 8.216 -37.292 1.00 68.06 242 ASN A O 1
ATOM 1791 N N . ARG A 1 243 ? 24.118 9.952 -38.696 1.00 67.56 243 ARG A N 1
ATOM 1792 C CA . ARG A 1 243 ? 23.893 9.138 -39.905 1.00 67.56 243 ARG A CA 1
ATOM 1793 C C . ARG A 1 243 ? 25.011 8.122 -40.178 1.00 67.56 243 ARG A C 1
ATOM 1795 O O . ARG A 1 243 ? 24.784 7.169 -40.917 1.00 67.56 243 ARG A O 1
ATOM 1802 N N . ALA A 1 244 ? 26.188 8.302 -39.575 1.00 73.25 244 ALA A N 1
ATOM 1803 C CA . ALA A 1 244 ? 27.317 7.382 -39.640 1.00 73.25 244 ALA A CA 1
ATOM 1804 C C . ALA A 1 244 ? 27.381 6.400 -38.454 1.00 73.25 244 ALA A C 1
ATOM 1806 O O . ALA A 1 244 ? 28.396 5.724 -38.301 1.00 73.25 244 ALA A O 1
ATOM 1807 N N . PHE A 1 245 ? 26.324 6.274 -37.637 1.00 74.31 245 PHE A N 1
ATOM 1808 C CA . PHE A 1 245 ? 26.279 5.357 -36.489 1.00 74.31 245 PHE A CA 1
ATOM 1809 C C . PHE A 1 245 ? 26.774 3.945 -36.840 1.00 74.31 245 PHE A C 1
ATOM 1811 O O . PHE A 1 245 ? 27.584 3.376 -36.115 1.00 74.31 245 PHE A O 1
ATOM 1818 N N . ILE A 1 246 ? 26.396 3.412 -38.008 1.00 76.44 246 ILE A N 1
ATOM 1819 C CA . ILE A 1 246 ? 26.834 2.088 -38.481 1.00 76.44 246 ILE A CA 1
ATOM 1820 C C . ILE A 1 246 ? 28.365 1.953 -38.600 1.00 76.44 246 ILE A C 1
ATOM 1822 O O . ILE A 1 246 ? 28.882 0.855 -38.429 1.00 76.44 246 ILE A O 1
ATOM 1826 N N . ALA A 1 247 ? 29.126 3.027 -38.810 1.00 79.44 247 ALA A N 1
ATOM 1827 C CA . ALA A 1 247 ? 30.589 2.949 -38.809 1.00 79.44 247 ALA A CA 1
ATOM 1828 C C . ALA A 1 247 ? 31.175 2.758 -37.392 1.00 79.44 247 ALA A C 1
ATOM 1830 O O . ALA A 1 247 ? 32.206 2.110 -37.238 1.00 79.44 247 ALA A O 1
ATOM 1831 N N . GLY A 1 248 ? 30.511 3.287 -36.358 1.00 78.44 248 GLY A N 1
ATOM 1832 C CA . GLY A 1 248 ? 30.944 3.208 -34.955 1.00 78.44 248 GLY A CA 1
ATOM 1833 C C . GLY A 1 248 ? 30.222 2.149 -34.110 1.00 78.44 248 GLY A C 1
ATOM 1834 O O . GLY A 1 248 ? 30.690 1.813 -33.020 1.00 78.44 248 GLY A O 1
ATOM 1835 N N . HIS A 1 249 ? 29.111 1.586 -34.602 1.00 83.19 249 HIS A N 1
ATOM 1836 C CA . HIS A 1 249 ? 28.199 0.762 -33.797 1.00 83.19 249 HIS A CA 1
ATOM 1837 C C . HIS A 1 249 ? 28.867 -0.483 -33.203 1.00 83.19 249 HIS A C 1
ATOM 1839 O O . HIS A 1 249 ? 28.542 -0.873 -32.089 1.00 83.19 249 HIS A O 1
ATOM 1845 N N . GLY A 1 250 ? 29.842 -1.080 -33.898 1.00 82.38 250 GLY A N 1
ATOM 1846 C CA . GLY A 1 250 ? 30.551 -2.260 -33.402 1.00 82.38 250 GLY A CA 1
ATOM 1847 C C . GLY A 1 250 ? 31.398 -1.978 -32.156 1.00 82.38 250 GLY A C 1
ATOM 1848 O O . GLY A 1 250 ? 31.504 -2.831 -31.280 1.00 82.38 250 GLY A O 1
ATOM 1849 N N . GLN A 1 251 ? 31.990 -0.784 -32.040 1.00 81.12 251 GLN A N 1
ATOM 1850 C CA . GLN A 1 251 ? 32.716 -0.380 -30.830 1.00 81.12 251 GLN A CA 1
ATOM 1851 C C . GLN A 1 251 ? 31.743 -0.054 -29.692 1.00 81.12 251 GLN A C 1
ATOM 1853 O O . GLN A 1 251 ? 31.977 -0.491 -28.568 1.00 81.12 251 GLN A O 1
ATOM 1858 N N . ALA A 1 252 ? 30.645 0.645 -29.987 1.00 79.00 252 ALA A N 1
ATOM 1859 C CA . ALA A 1 252 ? 29.602 0.933 -29.004 1.00 79.00 252 ALA A CA 1
ATOM 1860 C C . ALA A 1 252 ? 28.968 -0.357 -28.444 1.00 79.00 252 ALA A C 1
ATOM 1862 O O . ALA A 1 252 ? 28.881 -0.525 -27.230 1.00 79.00 252 ALA A O 1
ATOM 1863 N N . ALA A 1 253 ? 28.630 -1.316 -29.313 1.00 83.44 253 ALA A N 1
ATOM 1864 C CA . ALA A 1 253 ? 28.058 -2.605 -28.926 1.00 83.44 253 ALA A CA 1
ATOM 1865 C C . ALA A 1 253 ? 29.009 -3.435 -28.049 1.00 83.44 253 ALA A C 1
ATOM 1867 O O . ALA A 1 253 ? 28.564 -4.094 -27.117 1.00 83.44 253 ALA A O 1
ATOM 1868 N N . ARG A 1 254 ? 30.327 -3.380 -28.295 1.00 81.06 254 ARG A N 1
ATOM 1869 C CA . ARG A 1 254 ? 31.322 -4.052 -27.437 1.00 81.06 254 ARG A CA 1
ATOM 1870 C C . ARG A 1 254 ? 31.478 -3.408 -26.063 1.00 81.06 254 ARG A C 1
ATOM 1872 O O . ARG A 1 254 ? 31.916 -4.077 -25.136 1.00 81.06 254 ARG A O 1
ATOM 1879 N N . GLN A 1 255 ? 31.183 -2.118 -25.945 1.00 83.75 255 GLN A N 1
ATOM 1880 C CA . GLN A 1 255 ? 31.304 -1.395 -24.682 1.00 83.75 255 GLN A CA 1
ATOM 1881 C C . GLN A 1 255 ? 30.069 -1.555 -23.800 1.00 83.75 255 GLN A C 1
ATOM 1883 O O . GLN A 1 255 ? 30.212 -1.542 -22.581 1.00 83.75 255 GLN A O 1
ATOM 1888 N N . ASN A 1 256 ? 28.876 -1.667 -24.391 1.00 78.81 256 ASN A N 1
ATOM 1889 C CA . ASN A 1 256 ? 27.629 -1.787 -23.638 1.00 78.81 256 ASN A CA 1
ATOM 1890 C C . ASN A 1 256 ? 26.497 -2.351 -24.513 1.00 78.81 256 ASN A C 1
ATOM 1892 O O . ASN A 1 256 ? 25.636 -1.607 -24.997 1.00 78.81 256 ASN A O 1
ATOM 1896 N N . LEU A 1 257 ? 26.499 -3.667 -24.726 1.00 83.50 257 LEU A N 1
ATOM 1897 C CA . LEU A 1 257 ? 25.465 -4.344 -25.512 1.00 83.50 257 LEU A CA 1
ATOM 1898 C C . LEU A 1 257 ? 24.089 -4.240 -24.837 1.00 83.50 257 LEU A C 1
ATOM 1900 O O . LEU A 1 257 ? 23.070 -4.144 -25.520 1.00 83.50 257 LEU A O 1
ATOM 1904 N N . GLU A 1 258 ? 24.071 -4.203 -23.505 1.00 80.25 258 GLU A N 1
ATOM 1905 C CA . GLU A 1 258 ? 22.889 -4.116 -22.647 1.00 80.25 258 GLU A CA 1
ATOM 1906 C C . GLU A 1 258 ? 22.031 -2.892 -22.991 1.00 80.25 258 GLU A C 1
ATOM 1908 O O . GLU A 1 258 ? 20.802 -2.963 -23.025 1.00 80.25 258 GLU A O 1
ATOM 1913 N N . SER A 1 259 ? 22.680 -1.776 -23.328 1.00 74.88 259 SER A N 1
ATOM 1914 C CA . SER A 1 259 ? 21.995 -0.564 -23.774 1.00 74.88 259 SER A CA 1
ATOM 1915 C C . SER A 1 259 ? 21.265 -0.748 -25.107 1.00 74.88 259 SER A C 1
ATOM 1917 O O . SER A 1 259 ? 20.169 -0.221 -25.279 1.00 74.88 259 SER A O 1
ATOM 1919 N N . CYS A 1 260 ? 21.816 -1.541 -26.029 1.00 77.81 260 CYS A N 1
ATOM 1920 C CA . CYS A 1 260 ? 21.223 -1.789 -27.341 1.00 77.81 260 CYS A CA 1
ATOM 1921 C C . CYS A 1 260 ? 20.061 -2.788 -27.252 1.00 77.81 260 CYS A C 1
ATOM 1923 O O . CYS A 1 260 ? 19.001 -2.558 -27.835 1.00 77.81 260 CYS A O 1
ATOM 1925 N N . VAL A 1 261 ? 20.223 -3.869 -26.481 1.00 79.88 261 VAL A N 1
ATOM 1926 C CA . VAL A 1 261 ? 19.189 -4.915 -26.323 1.00 79.88 261 VAL A CA 1
ATOM 1927 C C . VAL A 1 261 ? 17.980 -4.467 -25.493 1.00 79.88 261 VAL A C 1
ATOM 1929 O O . VAL A 1 261 ? 16.986 -5.182 -25.406 1.00 79.88 261 VAL A O 1
ATOM 1932 N N . SER A 1 262 ? 18.026 -3.260 -24.921 1.00 73.94 262 SER A N 1
ATOM 1933 C CA . SER A 1 262 ? 16.851 -2.611 -24.329 1.00 73.94 262 SER A CA 1
ATOM 1934 C C . SER A 1 262 ? 15.777 -2.259 -25.374 1.00 73.94 262 SER A C 1
ATOM 1936 O O . SER A 1 262 ? 14.586 -2.265 -25.061 1.00 73.94 262 SER A O 1
ATOM 1938 N N . CYS A 1 263 ? 16.185 -2.027 -26.629 1.00 73.38 263 CYS A N 1
ATOM 1939 C CA . CYS A 1 263 ? 15.303 -1.670 -27.746 1.00 73.38 263 CYS A CA 1
ATOM 1940 C C . CYS A 1 263 ? 15.363 -2.667 -28.913 1.00 73.38 263 CYS A C 1
ATOM 1942 O O . CYS A 1 263 ? 14.376 -2.819 -29.631 1.00 73.38 263 CYS A O 1
ATOM 1944 N N . HIS A 1 264 ? 16.501 -3.335 -29.114 1.00 77.38 264 HIS A N 1
ATOM 1945 C CA . HIS A 1 264 ? 16.728 -4.271 -30.213 1.00 77.38 264 HIS A CA 1
ATOM 1946 C C . HIS A 1 264 ? 16.623 -5.727 -29.757 1.00 77.38 264 HIS A C 1
ATOM 1948 O O . HIS A 1 264 ? 17.162 -6.110 -28.722 1.00 77.38 264 HIS A O 1
ATOM 1954 N N . ALA A 1 265 ? 15.988 -6.562 -30.573 1.00 78.69 265 ALA A N 1
ATOM 1955 C CA . ALA A 1 265 ? 15.971 -8.006 -30.392 1.00 78.69 265 ALA A CA 1
ATOM 1956 C C . ALA A 1 265 ? 17.058 -8.681 -31.244 1.00 78.69 265 ALA A C 1
ATOM 1958 O O . ALA A 1 265 ? 17.549 -8.119 -32.221 1.00 78.69 265 ALA A O 1
ATOM 1959 N N . GLU A 1 266 ? 17.384 -9.937 -30.927 1.00 82.69 266 GLU A N 1
ATOM 1960 C CA . GLU A 1 266 ? 18.388 -10.736 -31.650 1.00 82.69 266 GLU A CA 1
ATOM 1961 C C . GLU A 1 266 ? 18.178 -10.723 -33.176 1.00 82.69 266 GLU A C 1
ATOM 1963 O O . GLU A 1 266 ? 19.122 -10.535 -33.945 1.00 82.69 266 GLU A O 1
ATOM 1968 N N . ARG A 1 267 ? 16.918 -10.815 -33.620 1.00 81.31 267 ARG A N 1
ATOM 1969 C CA . ARG A 1 267 ? 16.536 -10.743 -35.040 1.00 81.31 267 ARG A CA 1
ATOM 1970 C C . ARG A 1 267 ? 17.032 -9.479 -35.751 1.00 81.31 267 ARG A C 1
ATOM 1972 O O . ARG A 1 267 ? 17.265 -9.534 -36.954 1.00 81.31 267 ARG A O 1
ATOM 1979 N N . ASP A 1 268 ? 17.176 -8.360 -35.041 1.00 79.12 268 ASP A N 1
ATOM 1980 C CA . ASP A 1 268 ? 17.587 -7.074 -35.609 1.00 79.12 268 ASP A CA 1
ATOM 1981 C C . ASP A 1 268 ? 19.096 -7.074 -35.878 1.00 79.12 268 ASP A C 1
ATOM 1983 O O . ASP A 1 268 ? 19.545 -6.641 -36.939 1.00 79.12 268 ASP A O 1
ATOM 1987 N N . CYS A 1 269 ? 19.873 -7.660 -34.964 1.00 80.81 269 CYS A N 1
ATOM 1988 C CA . CYS A 1 269 ? 21.316 -7.851 -35.106 1.00 80.81 269 CYS A CA 1
ATOM 1989 C C . CYS A 1 269 ? 21.637 -8.800 -36.274 1.00 80.81 269 CYS A C 1
ATOM 1991 O O . CYS A 1 269 ? 22.541 -8.555 -37.081 1.00 80.81 269 CYS A O 1
ATOM 1993 N N . LEU A 1 270 ? 20.861 -9.881 -36.399 1.00 81.94 270 LEU A N 1
ATOM 1994 C CA . LEU A 1 270 ? 21.070 -10.923 -37.405 1.00 81.94 270 LEU A CA 1
ATOM 1995 C C . LEU A 1 270 ? 20.792 -10.465 -38.845 1.00 81.94 270 LEU A C 1
ATOM 1997 O O . LEU A 1 270 ? 21.270 -11.112 -39.781 1.00 81.94 270 LEU A O 1
ATOM 2001 N N . GLN A 1 271 ? 20.111 -9.330 -39.049 1.00 80.06 271 GLN A N 1
ATOM 2002 C CA . GLN A 1 271 ? 19.907 -8.758 -40.389 1.00 80.06 271 GLN A CA 1
ATOM 2003 C C . GLN A 1 271 ? 21.235 -8.487 -41.114 1.00 80.06 271 GLN A C 1
ATOM 2005 O O . GLN A 1 271 ? 21.303 -8.603 -42.338 1.00 80.06 271 GLN A O 1
ATOM 2010 N N . CYS A 1 272 ? 22.293 -8.171 -40.357 1.00 80.12 272 CYS A N 1
ATOM 2011 C CA . CYS A 1 272 ? 23.627 -7.882 -40.885 1.00 80.12 272 CYS A CA 1
ATOM 2012 C C . CYS A 1 272 ? 24.691 -8.879 -40.394 1.00 80.12 272 CYS A C 1
ATOM 2014 O O . CYS A 1 272 ? 25.531 -9.315 -41.183 1.00 80.12 272 CYS A O 1
ATOM 2016 N N . HIS A 1 273 ? 24.654 -9.287 -39.121 1.00 83.88 273 HIS A N 1
ATOM 2017 C CA . HIS A 1 273 ? 25.703 -10.119 -38.508 1.00 83.88 273 HIS A CA 1
ATOM 2018 C C . HIS A 1 273 ? 25.702 -11.591 -38.939 1.00 83.88 273 HIS A C 1
ATOM 2020 O O . HIS A 1 273 ? 26.629 -12.328 -38.623 1.00 83.88 273 HIS A O 1
ATOM 2026 N N . THR A 1 274 ? 24.718 -12.017 -39.731 1.00 78.88 274 THR A N 1
ATOM 2027 C CA . THR A 1 274 ? 24.774 -13.305 -40.441 1.00 78.88 274 THR A CA 1
ATOM 2028 C C . THR A 1 274 ? 25.747 -13.290 -41.626 1.00 78.88 274 THR A C 1
ATOM 2030 O O . THR A 1 274 ? 26.148 -14.346 -42.106 1.00 78.88 274 THR A O 1
ATOM 2033 N N . ARG A 1 275 ? 26.136 -12.103 -42.119 1.00 76.81 275 ARG A N 1
ATOM 2034 C CA . ARG A 1 275 ? 27.023 -11.920 -43.288 1.00 76.81 275 ARG A CA 1
ATOM 2035 C C . ARG A 1 275 ? 28.282 -11.110 -42.981 1.00 76.81 275 ARG A C 1
ATOM 2037 O O . ARG A 1 275 ? 29.177 -11.032 -43.817 1.00 76.81 275 ARG A O 1
ATOM 2044 N N . LEU A 1 276 ? 28.339 -10.489 -41.807 1.00 80.81 276 LEU A N 1
ATOM 2045 C CA . LEU A 1 276 ? 29.458 -9.686 -41.330 1.00 80.81 276 LEU A CA 1
ATOM 2046 C C . LEU A 1 276 ? 29.976 -10.296 -40.039 1.00 80.81 276 LEU A C 1
ATOM 2048 O O . LEU A 1 276 ? 29.177 -10.584 -39.153 1.00 80.81 276 LEU A O 1
ATOM 2052 N N . ASN A 1 277 ? 31.298 -10.449 -39.928 1.00 79.06 277 ASN A N 1
ATOM 2053 C CA . ASN A 1 277 ? 31.922 -11.031 -38.746 1.00 79.06 277 ASN A CA 1
ATOM 2054 C C . ASN A 1 277 ? 31.567 -10.201 -37.489 1.00 79.06 277 ASN A C 1
ATOM 2056 O O . ASN A 1 277 ? 32.010 -9.054 -37.388 1.00 79.06 277 ASN A O 1
ATOM 2060 N N . PRO A 1 278 ? 30.766 -10.736 -36.546 1.00 77.12 278 PRO A N 1
ATOM 2061 C CA . PRO A 1 278 ? 30.414 -10.033 -35.313 1.00 77.12 278 PRO A CA 1
ATOM 2062 C C . PRO A 1 278 ? 31.539 -10.087 -34.270 1.00 77.12 278 PRO A C 1
ATOM 2064 O O . PRO A 1 278 ? 31.464 -9.415 -33.241 1.00 77.12 278 PRO A O 1
ATOM 2067 N N . HIS A 1 279 ? 32.562 -10.910 -34.499 1.00 84.31 279 HIS A N 1
ATOM 2068 C CA . HIS A 1 279 ? 33.620 -11.163 -33.541 1.00 84.31 279 HIS A CA 1
ATOM 2069 C C . HIS A 1 279 ? 34.644 -10.024 -33.521 1.00 84.31 279 HIS A C 1
ATOM 2071 O O . HIS A 1 279 ? 35.040 -9.486 -34.555 1.00 84.31 279 HIS A O 1
ATOM 2077 N N . GLY A 1 280 ? 35.062 -9.642 -32.313 1.00 75.00 280 GLY A N 1
ATOM 2078 C CA . GLY A 1 280 ? 36.125 -8.661 -32.120 1.00 75.00 280 GLY A CA 1
ATOM 2079 C C . GLY A 1 280 ? 37.500 -9.196 -32.545 1.00 75.00 280 GLY A C 1
ATOM 2080 O O . GLY A 1 280 ? 37.659 -10.404 -32.717 1.00 75.00 280 GLY A O 1
ATOM 2081 N N . PRO A 1 281 ? 38.503 -8.312 -32.668 1.00 76.69 281 PRO A N 1
ATOM 2082 C CA . PRO A 1 281 ? 39.858 -8.691 -33.080 1.00 76.69 281 PRO A CA 1
ATOM 2083 C C . PRO A 1 281 ? 40.519 -9.721 -32.147 1.00 76.69 281 PRO A C 1
ATOM 2085 O O . PRO A 1 281 ? 41.304 -10.534 -32.614 1.00 76.69 281 PRO A O 1
ATOM 2088 N N . ASP A 1 282 ? 40.149 -9.746 -30.863 1.00 80.25 282 ASP A N 1
ATOM 2089 C CA . ASP A 1 282 ? 40.715 -10.665 -29.861 1.00 80.25 282 ASP A CA 1
ATOM 2090 C C . ASP A 1 282 ? 39.888 -11.955 -29.664 1.00 80.25 282 ASP A C 1
ATOM 2092 O O . ASP A 1 282 ? 40.045 -12.675 -28.673 1.00 80.25 282 ASP A O 1
ATOM 2096 N N . PHE A 1 283 ? 38.941 -12.248 -30.562 1.00 85.31 283 PHE A N 1
ATOM 2097 C CA . PHE A 1 283 ? 38.048 -13.395 -30.410 1.00 85.31 283 PHE A CA 1
ATOM 2098 C C . PHE A 1 283 ? 38.767 -14.724 -30.671 1.00 85.31 283 PHE A C 1
ATOM 2100 O O . PHE A 1 283 ? 39.046 -15.098 -31.808 1.00 85.31 283 PHE A O 1
ATOM 2107 N N . ASN A 1 284 ? 39.000 -15.494 -29.607 1.00 87.12 284 ASN A N 1
ATOM 2108 C CA . ASN A 1 284 ? 39.560 -16.838 -29.715 1.00 87.12 284 ASN A CA 1
ATOM 2109 C C . ASN A 1 284 ? 38.454 -17.874 -29.988 1.00 87.12 284 ASN A C 1
ATOM 2111 O O . ASN A 1 284 ? 37.852 -18.434 -29.063 1.00 87.12 284 ASN A O 1
ATOM 2115 N N . ALA A 1 285 ? 38.201 -18.118 -31.275 1.00 84.81 285 ALA A N 1
ATOM 2116 C CA . ALA A 1 285 ? 37.180 -19.051 -31.742 1.00 84.81 285 ALA A CA 1
ATOM 2117 C C . ALA A 1 285 ? 37.418 -20.485 -31.244 1.00 84.81 285 ALA A C 1
ATOM 2119 O O . ALA A 1 285 ? 36.476 -21.159 -30.835 1.00 84.81 285 ALA A O 1
ATOM 2120 N N . GLU A 1 286 ? 38.670 -20.943 -31.220 1.00 84.62 286 GLU A N 1
ATOM 2121 C CA . GLU A 1 286 ? 39.023 -22.313 -30.840 1.00 84.62 286 GLU A CA 1
ATOM 2122 C C . GLU A 1 286 ? 38.721 -22.590 -29.361 1.00 84.62 286 GLU A C 1
ATOM 2124 O O . GLU A 1 286 ? 38.039 -23.561 -29.020 1.00 84.62 286 GLU A O 1
ATOM 2129 N N . ARG A 1 287 ? 39.118 -21.666 -28.477 1.00 86.56 287 ARG A N 1
ATOM 2130 C CA . ARG A 1 287 ? 38.859 -21.744 -27.033 1.00 86.56 287 ARG A CA 1
ATOM 2131 C C . ARG A 1 287 ? 37.366 -21.776 -26.708 1.00 86.56 287 ARG A C 1
ATOM 2133 O O . ARG A 1 287 ? 36.966 -22.464 -25.768 1.00 86.56 287 ARG A O 1
ATOM 2140 N N . LEU A 1 288 ? 36.554 -20.989 -27.414 1.00 86.81 288 LEU A N 1
ATOM 2141 C CA . LEU A 1 288 ? 35.116 -20.886 -27.150 1.00 86.81 288 LEU A CA 1
ATOM 2142 C C . LEU A 1 288 ? 34.335 -22.039 -27.779 1.00 86.81 288 LEU A C 1
ATOM 2144 O O . LEU A 1 288 ? 33.447 -22.592 -27.131 1.00 86.81 288 LEU A O 1
ATOM 2148 N N . ARG A 1 289 ? 34.720 -22.479 -28.979 1.00 86.12 289 ARG A N 1
ATOM 2149 C CA . ARG A 1 289 ? 34.112 -23.642 -29.632 1.00 86.12 289 ARG A CA 1
ATOM 2150 C C . ARG A 1 289 ? 34.319 -24.924 -28.829 1.00 86.12 289 ARG A C 1
ATOM 2152 O O . ARG A 1 289 ? 33.394 -25.721 -28.724 1.00 86.12 289 ARG A O 1
ATOM 2159 N N . ALA A 1 290 ? 35.486 -25.091 -28.200 1.00 86.12 290 ALA A N 1
ATOM 2160 C CA . ALA A 1 290 ? 35.749 -26.214 -27.296 1.00 86.12 290 ALA A CA 1
ATOM 2161 C C . ALA A 1 290 ? 34.798 -26.256 -26.082 1.00 86.12 290 ALA A C 1
ATOM 2163 O O . ALA A 1 290 ? 34.626 -27.308 -25.473 1.00 86.12 290 ALA A O 1
ATOM 2164 N N . ARG A 1 291 ? 34.181 -25.122 -25.718 1.00 87.06 291 ARG A N 1
ATOM 2165 C CA . ARG A 1 291 ? 33.224 -25.022 -24.606 1.00 87.06 291 ARG A CA 1
ATOM 2166 C C . ARG A 1 291 ? 31.777 -25.188 -25.052 1.00 87.06 291 ARG A C 1
ATOM 2168 O O . ARG A 1 291 ? 30.983 -25.720 -24.285 1.00 87.06 291 ARG A O 1
ATOM 2175 N N . ASN A 1 292 ? 31.424 -24.699 -26.241 1.00 85.25 292 ASN A N 1
ATOM 2176 C CA . ASN A 1 292 ? 30.061 -24.773 -26.759 1.00 85.25 292 ASN A CA 1
ATOM 2177 C C . ASN A 1 292 ? 30.043 -24.670 -28.294 1.00 85.25 292 ASN A C 1
ATOM 2179 O O . ASN A 1 292 ? 29.907 -23.582 -28.855 1.00 85.25 292 ASN A O 1
ATOM 2183 N N . ALA A 1 293 ? 30.193 -25.810 -28.972 1.00 85.56 293 ALA A N 1
ATOM 2184 C CA . ALA A 1 293 ? 30.185 -25.877 -30.432 1.00 85.56 293 ALA A CA 1
ATOM 2185 C C . ALA A 1 293 ? 28.790 -25.633 -31.036 1.00 85.56 293 ALA A C 1
ATOM 2187 O O . ALA A 1 293 ? 28.695 -25.079 -32.132 1.00 85.56 293 ALA A O 1
ATOM 2188 N N . ASP A 1 294 ? 27.725 -25.990 -30.312 1.00 87.81 294 ASP A N 1
ATOM 2189 C CA . ASP A 1 294 ? 26.341 -25.829 -30.770 1.00 87.81 294 ASP A CA 1
ATOM 2190 C C . ASP A 1 294 ? 25.966 -24.349 -30.908 1.00 87.81 294 ASP A C 1
ATOM 2192 O O . ASP A 1 294 ? 25.336 -23.955 -31.886 1.00 87.81 294 ASP A O 1
ATOM 2196 N N . MET A 1 295 ? 26.457 -23.496 -30.001 1.00 85.12 295 MET A N 1
ATOM 2197 C CA . MET A 1 295 ? 26.292 -22.041 -30.103 1.00 85.12 295 MET A CA 1
ATOM 2198 C C . MET A 1 295 ? 26.902 -21.475 -31.395 1.00 85.12 295 MET A C 1
ATOM 2200 O O . MET A 1 295 ? 26.350 -20.564 -32.009 1.00 85.12 295 MET A O 1
ATOM 2204 N N . CYS A 1 296 ? 28.036 -22.022 -31.839 1.00 85.81 296 CYS A N 1
ATOM 2205 C CA . CYS A 1 296 ? 28.672 -21.613 -33.089 1.00 85.81 296 CYS A CA 1
ATOM 2206 C C . CYS A 1 296 ? 27.852 -22.060 -34.313 1.00 85.81 296 CYS A C 1
ATOM 2208 O O . CYS A 1 296 ? 27.810 -21.353 -35.324 1.00 85.81 296 CYS A O 1
ATOM 2210 N N . ALA A 1 297 ? 27.185 -23.215 -34.223 1.00 87.00 297 ALA A N 1
ATOM 2211 C CA . ALA A 1 297 ? 26.363 -23.760 -35.298 1.00 87.00 297 ALA A CA 1
ATOM 2212 C C . ALA A 1 297 ? 25.087 -22.938 -35.549 1.00 87.00 297 ALA A C 1
ATOM 2214 O O . ALA A 1 297 ? 24.609 -22.914 -36.682 1.00 87.00 297 ALA A O 1
ATOM 2215 N N . THR A 1 298 ? 24.588 -22.192 -34.556 1.00 83.44 298 THR A N 1
ATOM 2216 C CA . THR A 1 298 ? 23.449 -21.267 -34.717 1.00 83.44 298 THR A CA 1
ATOM 2217 C C . THR A 1 298 ? 23.672 -20.253 -35.843 1.00 83.44 298 THR A C 1
ATOM 2219 O O . THR A 1 298 ? 22.754 -19.970 -36.609 1.00 83.44 298 THR A O 1
ATOM 2222 N N . CYS A 1 299 ? 24.900 -19.741 -35.984 1.00 81.50 299 CYS A N 1
ATOM 2223 C CA . CYS A 1 299 ? 25.236 -18.732 -36.995 1.00 81.50 299 CYS A CA 1
ATOM 2224 C C . CYS A 1 299 ? 26.007 -19.301 -38.198 1.00 81.50 299 CYS A C 1
ATOM 2226 O O . CYS A 1 299 ? 25.884 -18.773 -39.300 1.00 81.50 299 CYS A O 1
ATOM 2228 N N . HIS A 1 300 ? 26.794 -20.367 -38.015 1.00 85.62 300 HIS A N 1
ATOM 2229 C CA . HIS A 1 300 ? 27.662 -20.923 -39.066 1.00 85.62 300 HIS A CA 1
ATOM 2230 C C . HIS A 1 300 ? 27.189 -22.269 -39.644 1.00 85.62 300 HIS A C 1
ATOM 2232 O O . HIS A 1 300 ? 27.789 -22.786 -40.593 1.00 85.62 300 HIS A O 1
ATOM 2238 N N . GLY A 1 301 ? 26.133 -22.866 -39.085 1.00 83.25 301 GLY A N 1
ATOM 2239 C CA . GLY A 1 301 ? 25.697 -24.215 -39.435 1.00 83.25 301 GLY A CA 1
ATOM 2240 C C . GLY A 1 301 ? 26.821 -25.240 -39.249 1.00 83.25 301 GLY A C 1
ATOM 2241 O O . GLY A 1 301 ? 27.587 -25.182 -38.289 1.00 83.25 301 GLY A O 1
ATOM 2242 N N . ALA A 1 302 ? 26.959 -26.166 -40.201 1.00 79.75 302 ALA A N 1
ATOM 2243 C CA . ALA A 1 302 ? 28.019 -27.177 -40.178 1.00 79.75 302 ALA A CA 1
ATOM 2244 C C . ALA A 1 302 ? 29.429 -26.609 -40.461 1.00 79.75 302 ALA A C 1
ATOM 2246 O O . ALA A 1 302 ? 30.429 -27.242 -40.124 1.00 79.75 302 ALA A O 1
ATOM 2247 N N . ASN A 1 303 ? 29.524 -25.414 -41.055 1.00 78.00 303 ASN A N 1
ATOM 2248 C CA . ASN A 1 303 ? 30.768 -24.838 -41.570 1.00 78.00 303 ASN A CA 1
ATOM 2249 C C . ASN A 1 303 ? 31.265 -23.696 -40.677 1.00 78.00 303 ASN A C 1
ATOM 2251 O O . ASN A 1 303 ? 31.341 -22.543 -41.096 1.00 78.00 303 ASN A O 1
ATOM 2255 N N . ILE A 1 304 ? 31.596 -24.019 -39.428 1.00 79.62 304 ILE A N 1
ATOM 2256 C CA . ILE A 1 304 ? 32.168 -23.056 -38.478 1.00 79.62 304 ILE A CA 1
ATOM 2257 C C . ILE A 1 304 ? 33.643 -22.786 -38.852 1.00 79.62 304 ILE A C 1
ATOM 2259 O O . ILE A 1 304 ? 34.444 -23.730 -38.779 1.00 79.62 304 ILE A O 1
ATOM 2263 N N . PRO A 1 305 ? 34.016 -21.537 -39.207 1.00 73.62 305 PRO A N 1
ATOM 2264 C CA . PRO A 1 305 ? 35.383 -21.174 -39.581 1.00 73.62 305 PRO A CA 1
ATOM 2265 C C . PRO A 1 305 ? 36.393 -21.472 -38.463 1.00 73.62 305 PRO A C 1
ATOM 2267 O O . PRO A 1 305 ? 36.099 -21.278 -37.282 1.00 73.62 305 PRO A O 1
ATOM 2270 N N . GLY A 1 306 ? 37.586 -21.944 -38.833 1.00 64.56 306 GLY A N 1
ATOM 2271 C CA . GLY A 1 306 ? 38.731 -22.022 -37.921 1.00 64.56 306 GLY A CA 1
ATOM 2272 C C . GLY A 1 306 ? 39.339 -20.634 -37.707 1.00 64.56 306 GLY A C 1
ATOM 2273 O O . GLY A 1 306 ? 39.344 -19.825 -38.634 1.00 64.56 306 GLY A O 1
ATOM 2274 N N . GLY A 1 307 ? 39.811 -20.344 -36.492 1.00 56.09 307 GLY A N 1
ATOM 2275 C CA . GLY A 1 307 ? 40.503 -19.085 -36.200 1.00 56.09 307 GLY A CA 1
ATOM 2276 C C . GLY A 1 307 ? 41.838 -19.003 -36.947 1.00 56.09 307 GLY A C 1
ATOM 2277 O O . GLY A 1 307 ? 42.548 -20.004 -37.025 1.00 56.09 307 GLY A O 1
ATOM 2278 N N . THR A 1 308 ? 42.153 -17.835 -37.506 1.00 45.09 308 THR A N 1
ATOM 2279 C CA . THR A 1 308 ? 43.514 -17.460 -37.932 1.00 45.09 308 THR A CA 1
ATOM 2280 C C . THR A 1 308 ? 44.236 -16.765 -36.798 1.00 45.09 308 THR A C 1
ATOM 2282 O O . THR A 1 308 ? 43.592 -15.858 -36.219 1.00 45.09 308 THR A O 1
#

Sequence (308 aa):
MKTLVSFAAAAVIAAIAGTPPTQGAEVAPVQQFDHAKHEGLGCATCHANVAQGQVYPDPLLCASCHNGQMQPTVDWRPPTGPRGANLKFRHEVHPLVSTCELCHPRGGVVAVDQCLSCHGPQGEHQDATVTTCETCHVQPPAPVSHGYGWRDAHASEAAAAPEWCATCHVRSDCLDCHRPSAASPGGGYHPVDFLQRHPTSAYNREISCSDCHNVGHFCQSCHQQAGLVAQRALGSGYHDGNRAFIAGHGQAARQNLESCVSCHAERDCLQCHTRLNPHGPDFNAERLRARNADMCATCHGANIPGGT

Foldseek 3Di:
DDDDDDDDDDDDDDDDPDDPPDDDPDPPPQPDDDLVVVVVVDDCLQQVCLLVVCRGGDVVSVCVQCVCPNHPHDPHDPDDDPPPDQWPDGVNVVPPPDDPCLQVVRVDDGDVVSVCCQDNPPHPP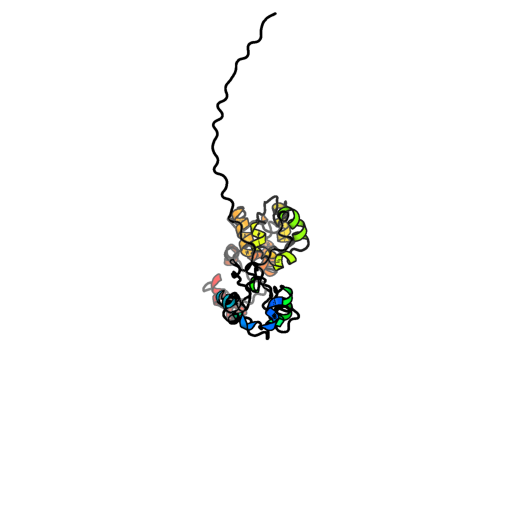PDVVVLDCVNTGNDRDDPPCPDPCVVVPVVVVCVVCVVVVVSHDDLVVLCVQQPDDQCDCDRHPAHNCCVVCVLVCLQVVVDPVVVNDPQQVVVQVVCVVVVVDDPDQDQCPSPPNDRCCVVCVLVVCVVPVVSVSSHDDPVNVCVPCLPDPSDDPPDQPPVVCVVPVPVQCVRQNPHRDHDD

pLDDT: mean 74.42, std 14.31, range [34.69, 93.88]

Radius of gyration: 38.62 Å; chains: 1; bounding box: 109×85×90 Å